Protein AF-A0A7X1B7T8-F1 (afdb_monomer_lite)

InterPro domains:
  IPR029095 NarX-like, N-terminal [PF13675] (80-153)

Radius of gyration: 28.64 Å; chains: 1; bounding box: 64×27×84 Å

Organism: NCBI:txid415222

Structure (mmCIF, N/CA/C/O backbone):
data_AF-A0A7X1B7T8-F1
#
_entry.id   AF-A0A7X1B7T8-F1
#
loop_
_atom_site.group_PDB
_atom_site.id
_atom_site.type_symbol
_atom_site.label_atom_id
_atom_site.label_alt_id
_atom_site.label_comp_id
_atom_site.label_asym_id
_atom_site.label_entity_id
_atom_site.label_seq_id
_atom_site.pdbx_PDB_ins_code
_atom_site.Cartn_x
_atom_site.Cartn_y
_atom_site.Cartn_z
_atom_site.occupancy
_atom_site.B_iso_or_equiv
_atom_site.auth_seq_id
_atom_site.auth_comp_id
_atom_site.auth_asym_id
_atom_site.auth_atom_id
_atom_site.pdbx_PDB_model_num
ATOM 1 N N . MET A 1 1 ? -5.393 10.968 41.667 1.00 34.31 1 MET A N 1
ATOM 2 C CA . MET A 1 1 ? -5.693 11.448 40.304 1.00 34.31 1 MET A CA 1
ATOM 3 C C . MET A 1 1 ? -4.750 10.725 39.359 1.00 34.31 1 MET A C 1
ATOM 5 O O . MET A 1 1 ? -3.550 10.867 39.562 1.00 34.31 1 MET A O 1
ATOM 9 N N . PRO A 1 2 ? -5.214 9.888 38.418 1.00 41.56 2 PRO A N 1
ATOM 10 C CA . PRO A 1 2 ? -4.315 9.380 37.393 1.00 41.56 2 PRO A CA 1
ATOM 11 C C . PRO A 1 2 ? -3.917 10.577 36.524 1.00 41.56 2 PRO A C 1
ATOM 13 O O . PRO A 1 2 ? -4.791 11.243 35.976 1.00 41.56 2 PRO A O 1
ATOM 16 N N . ASN A 1 3 ? -2.623 10.890 36.464 1.00 43.72 3 ASN A N 1
ATOM 17 C CA . ASN A 1 3 ? -2.087 11.907 35.562 1.00 43.72 3 ASN A CA 1
ATOM 18 C C . ASN A 1 3 ? -2.451 11.522 34.120 1.00 43.72 3 ASN A C 1
ATOM 20 O O . ASN A 1 3 ? -1.818 10.635 33.547 1.00 43.72 3 ASN A O 1
ATOM 24 N N . SER A 1 4 ? -3.471 12.166 33.548 1.00 48.16 4 SER A N 1
ATOM 25 C CA . SER A 1 4 ? -3.722 12.135 32.109 1.00 48.16 4 SER A CA 1
ATOM 26 C C . SER A 1 4 ? -2.635 12.977 31.448 1.00 48.16 4 SER A C 1
ATOM 28 O O . SER A 1 4 ? -2.717 14.208 31.406 1.00 48.16 4 SER A O 1
ATOM 30 N N . VAL A 1 5 ? -1.572 12.322 30.995 1.00 58.47 5 VAL A N 1
ATOM 31 C CA . VAL A 1 5 ? -0.581 12.965 30.137 1.00 58.47 5 VAL A CA 1
ATOM 32 C C . VAL A 1 5 ? -1.205 12.993 28.751 1.00 58.47 5 VAL A C 1
ATOM 34 O O . VAL A 1 5 ? -1.031 12.064 27.968 1.00 58.47 5 VAL A O 1
ATOM 37 N N . LEU A 1 6 ? -1.984 14.044 28.477 1.00 57.41 6 LEU A N 1
ATOM 38 C CA . LEU A 1 6 ? -2.492 14.299 27.133 1.00 57.41 6 LEU A CA 1
ATOM 39 C C . LEU A 1 6 ? -1.313 14.209 26.152 1.00 57.41 6 LEU A C 1
ATOM 41 O O . LEU A 1 6 ? -0.279 14.839 26.399 1.00 57.41 6 LEU A O 1
ATOM 45 N N . PRO A 1 7 ? -1.432 13.428 25.068 1.00 58.69 7 PRO A N 1
ATOM 46 C CA . PRO A 1 7 ? -0.314 13.208 24.170 1.00 58.69 7 PRO A CA 1
ATOM 47 C C . PRO A 1 7 ? 0.105 14.542 23.540 1.00 58.69 7 PRO A C 1
ATOM 49 O O . PRO A 1 7 ? -0.741 15.309 23.063 1.00 58.69 7 PRO A O 1
ATOM 52 N N . SER A 1 8 ? 1.410 14.834 23.583 1.00 64.50 8 SER A N 1
ATOM 53 C CA . SER A 1 8 ? 1.969 16.104 23.112 1.00 64.50 8 SER A CA 1
ATOM 54 C C . SER A 1 8 ? 1.540 16.365 21.669 1.00 64.50 8 SER A C 1
ATOM 56 O O . SER A 1 8 ? 1.605 15.477 20.816 1.00 64.50 8 SER A O 1
ATOM 58 N N . GLN A 1 9 ? 1.132 17.599 21.360 1.00 65.31 9 GLN A N 1
ATOM 59 C CA . GLN A 1 9 ? 0.732 17.967 19.996 1.00 65.31 9 GLN A CA 1
ATOM 60 C C . GLN A 1 9 ? 1.869 17.810 18.969 1.00 65.31 9 GLN A C 1
ATOM 62 O O . GLN A 1 9 ? 1.593 17.788 17.773 1.00 65.31 9 GLN A O 1
ATOM 67 N N . SER A 1 10 ? 3.118 17.669 19.427 1.00 71.38 10 SER A N 1
ATOM 6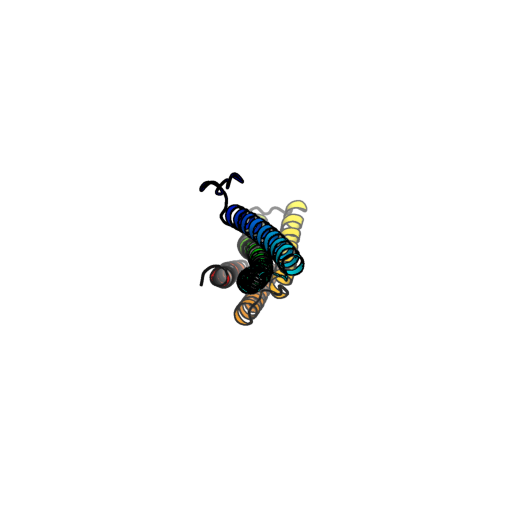8 C CA . SER A 1 10 ? 4.300 17.431 18.593 1.00 71.38 10 SER A CA 1
ATOM 69 C C . SER A 1 10 ? 4.465 15.982 18.114 1.00 71.38 10 SER A C 1
ATOM 71 O O . SER A 1 10 ? 5.330 15.723 17.282 1.00 71.38 10 SER A O 1
ATOM 73 N N . GLU A 1 11 ? 3.701 15.025 18.643 1.00 77.56 11 GLU A N 1
ATOM 74 C CA . GLU A 1 11 ? 3.810 13.616 18.251 1.00 77.56 11 GLU A CA 1
ATOM 75 C C . GLU A 1 11 ? 3.013 13.295 16.974 1.00 77.56 11 GLU A C 1
ATOM 77 O O . GLU A 1 11 ? 1.979 13.923 16.712 1.00 77.56 11 GLU A O 1
ATOM 82 N N . PRO A 1 12 ? 3.429 12.274 16.195 1.00 80.94 12 PRO A N 1
ATOM 83 C CA . PRO A 1 12 ? 2.644 11.775 15.071 1.00 80.94 12 PRO A CA 1
ATOM 84 C C . PRO A 1 12 ? 1.209 11.422 15.486 1.00 80.94 12 PRO A C 1
ATOM 86 O O . PRO A 1 12 ? 0.978 10.857 16.556 1.00 80.94 12 PRO A O 1
ATOM 89 N N . LEU A 1 13 ? 0.236 11.701 14.612 1.00 78.44 13 LEU A N 1
ATOM 90 C CA . LEU A 1 13 ? -1.189 11.424 14.852 1.00 78.44 13 LEU A CA 1
ATOM 91 C C . LEU A 1 13 ? -1.456 9.962 15.246 1.00 78.44 13 LEU A C 1
ATOM 93 O O . LEU A 1 13 ? -2.263 9.716 16.141 1.00 78.44 13 LEU A O 1
ATOM 97 N N . SER A 1 14 ? -0.748 9.002 14.641 1.00 77.06 14 SER A N 1
ATOM 98 C CA . SER A 1 14 ? -0.863 7.577 14.977 1.00 77.06 14 SER A CA 1
ATOM 99 C C . SER A 1 14 ? -0.417 7.278 16.412 1.00 77.06 14 SER A C 1
ATOM 101 O O . SER A 1 14 ? -1.089 6.524 17.114 1.00 77.06 14 SER A O 1
ATOM 103 N N . THR A 1 15 ? 0.660 7.907 16.890 1.00 80.75 15 THR A N 1
ATOM 104 C CA . THR A 1 15 ? 1.139 7.794 18.278 1.00 80.75 15 THR A CA 1
ATOM 105 C C . THR A 1 15 ? 0.130 8.384 19.256 1.00 80.75 15 THR A C 1
ATOM 107 O O . THR A 1 15 ? -0.239 7.737 20.238 1.00 80.75 15 THR A O 1
ATOM 110 N N . ARG A 1 16 ? -0.396 9.574 18.944 1.00 81.75 16 ARG A N 1
ATOM 111 C CA . ARG A 1 16 ? -1.406 10.251 19.767 1.00 81.75 16 ARG A CA 1
ATOM 112 C C . ARG A 1 16 ? -2.687 9.418 19.879 1.00 81.75 16 ARG A C 1
ATOM 114 O O . ARG A 1 16 ? -3.219 9.259 20.975 1.00 81.75 16 ARG A O 1
ATOM 121 N N . LEU A 1 17 ? -3.150 8.838 18.769 1.00 83.25 17 LEU A N 1
ATOM 122 C CA . LEU A 1 17 ? -4.337 7.981 18.735 1.00 83.25 17 LEU A CA 1
ATOM 123 C C . LEU A 1 17 ? -4.115 6.649 19.474 1.00 83.25 17 LEU A C 1
ATOM 125 O O . LEU A 1 17 ? -4.980 6.235 20.245 1.00 83.25 17 LEU A O 1
ATOM 129 N N . LYS A 1 18 ? -2.941 6.016 19.328 1.00 84.38 18 LYS A N 1
ATOM 130 C CA . LYS A 1 18 ? -2.560 4.816 20.101 1.00 84.38 18 LYS A CA 1
ATOM 131 C C . LYS A 1 18 ? -2.553 5.096 21.611 1.00 84.38 18 LYS A C 1
ATOM 133 O O . LYS A 1 18 ? -3.060 4.278 22.380 1.00 84.38 18 LYS A O 1
ATOM 138 N N . SER A 1 19 ? -2.045 6.259 22.030 1.00 85.31 19 SER A N 1
ATOM 139 C CA . SER A 1 19 ? -2.071 6.692 23.434 1.00 85.31 19 SER A CA 1
ATOM 140 C C . SER A 1 19 ? -3.503 6.881 23.950 1.00 85.31 19 SER A C 1
ATOM 142 O O . SER A 1 19 ? -3.872 6.304 24.975 1.00 85.31 19 SER A O 1
ATOM 144 N N . LEU A 1 20 ? -4.348 7.591 23.192 1.00 86.75 20 LEU A N 1
ATOM 145 C CA . LEU A 1 20 ? -5.750 7.816 23.552 1.00 86.75 20 LEU A CA 1
ATOM 146 C C . LEU A 1 20 ? -6.529 6.499 23.697 1.00 86.75 20 LEU A C 1
ATOM 148 O O . LEU A 1 20 ? -7.263 6.317 24.667 1.00 86.75 20 LEU A O 1
ATOM 152 N N . ILE A 1 21 ? -6.325 5.542 22.786 1.00 88.12 21 ILE A N 1
ATOM 153 C CA . ILE A 1 21 ? -6.918 4.201 22.887 1.00 88.12 21 ILE A CA 1
ATOM 154 C C . ILE A 1 21 ? -6.512 3.514 24.201 1.00 88.12 21 ILE A C 1
ATOM 156 O O . ILE A 1 21 ? -7.362 2.942 24.884 1.00 88.12 21 ILE A O 1
ATOM 160 N N . ALA A 1 22 ? -5.235 3.592 24.588 1.00 85.75 22 ALA A N 1
ATOM 161 C CA . ALA A 1 22 ? -4.745 2.997 25.831 1.00 85.75 22 ALA A CA 1
ATOM 162 C C . ALA A 1 22 ? -5.301 3.690 27.091 1.00 85.75 22 ALA A C 1
ATOM 164 O O . ALA A 1 22 ? -5.468 3.056 28.135 1.00 85.75 22 ALA A O 1
ATOM 165 N N . GLU A 1 23 ? -5.586 4.991 27.035 1.00 87.88 23 GLU A N 1
ATOM 166 C CA . GLU A 1 23 ? -6.241 5.723 28.126 1.00 87.88 23 GLU A CA 1
ATOM 167 C C . GLU A 1 23 ? -7.719 5.349 28.277 1.00 87.88 23 GLU A C 1
ATOM 169 O O . GLU A 1 23 ? -8.171 5.063 29.393 1.00 87.88 23 GLU A O 1
ATOM 174 N N . ILE A 1 24 ? -8.462 5.284 27.169 1.00 87.06 24 ILE A N 1
ATOM 175 C CA . ILE A 1 24 ? -9.870 4.865 27.180 1.00 87.06 24 ILE A CA 1
ATOM 176 C C . ILE A 1 24 ? -9.975 3.413 27.658 1.00 87.06 24 ILE A C 1
ATOM 178 O O . ILE A 1 24 ? -10.830 3.106 28.485 1.00 87.06 24 ILE A O 1
ATOM 182 N N . GLU A 1 25 ? -9.066 2.529 27.237 1.00 87.69 25 GLU A N 1
ATOM 183 C CA . GLU A 1 25 ? -9.060 1.132 27.681 1.00 87.69 25 GLU A CA 1
ATOM 184 C C . GLU A 1 25 ? -8.838 1.013 29.193 1.00 87.69 25 GLU A C 1
ATOM 186 O O . GLU A 1 25 ? -9.538 0.259 29.873 1.00 87.69 25 GLU A O 1
ATOM 191 N N . ARG A 1 26 ? -7.881 1.775 29.741 1.00 87.56 26 ARG A N 1
ATOM 192 C CA . ARG A 1 26 ? -7.647 1.837 31.192 1.00 87.56 26 ARG A CA 1
ATOM 193 C C . ARG A 1 26 ? -8.899 2.314 31.926 1.00 87.56 26 ARG A C 1
ATOM 195 O O . ARG A 1 26 ? -9.280 1.711 32.928 1.00 87.56 26 ARG A O 1
ATOM 202 N N . SER A 1 27 ? -9.558 3.344 31.404 1.00 87.25 27 SER A N 1
ATOM 203 C CA . SER A 1 27 ? -10.775 3.914 31.991 1.00 87.25 27 SER A CA 1
ATOM 204 C C . SER A 1 27 ? -11.948 2.929 31.947 1.00 87.25 27 SER A C 1
ATOM 206 O O . SER A 1 27 ? -12.639 2.756 32.949 1.00 87.25 27 SER A O 1
ATOM 208 N N . ALA A 1 28 ? -12.124 2.207 30.837 1.00 87.69 28 ALA A N 1
ATOM 209 C CA . ALA A 1 28 ? -13.139 1.167 30.692 1.00 87.69 28 ALA A CA 1
ATOM 210 C C . ALA A 1 28 ? -12.886 -0.022 31.638 1.00 87.69 28 ALA A C 1
ATOM 212 O O . ALA A 1 28 ? -13.802 -0.491 32.309 1.00 87.69 28 ALA A O 1
ATOM 213 N N . LYS A 1 29 ? -11.634 -0.470 31.791 1.00 86.69 29 LYS A N 1
ATOM 214 C CA . LYS A 1 29 ? -11.290 -1.520 32.768 1.00 86.69 29 LYS A CA 1
ATOM 215 C C . LYS A 1 29 ? -11.574 -1.080 34.207 1.00 86.69 29 LYS A C 1
ATOM 217 O O . LYS A 1 29 ? -12.114 -1.860 34.988 1.00 86.69 29 LYS A O 1
ATOM 222 N N . MET A 1 30 ? -11.269 0.173 34.551 1.00 87.88 30 MET A N 1
ATOM 223 C CA . MET A 1 30 ? -11.615 0.738 35.860 1.00 87.88 30 MET A CA 1
ATOM 224 C C . MET A 1 30 ? -13.132 0.794 36.075 1.00 87.88 30 MET A C 1
ATOM 226 O O . MET A 1 30 ? -13.606 0.408 37.141 1.00 87.88 30 MET A O 1
ATOM 230 N N . ALA A 1 31 ? -13.898 1.200 35.060 1.00 85.06 31 ALA A N 1
ATOM 231 C CA . ALA A 1 31 ? -15.360 1.194 35.082 1.00 85.06 31 ALA A CA 1
ATOM 232 C C . ALA A 1 31 ? -15.930 -0.202 35.382 1.00 85.06 31 ALA A C 1
ATOM 234 O O . ALA A 1 31 ? -16.803 -0.353 36.238 1.00 85.06 31 ALA A O 1
ATOM 235 N N . HIS A 1 32 ? -15.371 -1.234 34.750 1.00 85.06 32 HIS A N 1
ATOM 236 C CA . HIS A 1 32 ? -15.756 -2.622 34.981 1.00 85.06 32 HIS A CA 1
ATOM 237 C C . HIS A 1 32 ? -15.440 -3.098 36.415 1.00 85.06 32 HIS A C 1
ATOM 239 O O . HIS A 1 32 ? -16.204 -3.865 37.005 1.00 85.06 32 HIS A O 1
ATOM 245 N N . LEU A 1 33 ? -14.323 -2.662 37.010 1.00 85.31 33 LEU A N 1
ATOM 246 C CA . LEU A 1 33 ? -14.002 -2.970 38.412 1.00 85.31 33 LEU A CA 1
ATOM 247 C C . LEU A 1 33 ? -14.967 -2.277 39.382 1.00 85.31 33 LEU A C 1
ATOM 249 O O . LEU A 1 33 ? -15.435 -2.902 40.332 1.00 85.31 33 LEU A O 1
ATOM 253 N N . VAL A 1 34 ? -15.298 -1.008 39.124 1.00 85.06 34 VAL A N 1
ATOM 254 C CA . VAL A 1 34 ? -16.274 -0.248 39.923 1.00 85.06 34 VAL A CA 1
ATOM 255 C C . VAL A 1 34 ? -17.655 -0.896 39.856 1.00 85.06 34 VAL A C 1
ATOM 257 O O . VAL A 1 34 ? -18.290 -1.057 40.893 1.00 85.06 34 VAL A O 1
ATOM 260 N N . SER A 1 35 ? -18.080 -1.328 38.666 1.00 85.00 35 SER A N 1
ATOM 261 C CA . SER A 1 35 ? -19.309 -2.101 38.468 1.00 85.00 35 SER A CA 1
ATOM 262 C C . SER A 1 35 ? -19.335 -3.359 39.346 1.00 85.00 35 SER A C 1
ATOM 264 O O . SER A 1 35 ? -20.226 -3.502 40.179 1.00 85.00 35 SER A O 1
ATOM 266 N N . ARG A 1 36 ? -18.301 -4.210 39.271 1.00 83.88 36 ARG A N 1
ATOM 267 C CA . ARG A 1 36 ? -18.218 -5.434 40.091 1.00 83.88 36 ARG A CA 1
ATOM 268 C C . ARG A 1 36 ? -18.275 -5.162 41.594 1.00 83.88 36 ARG A C 1
ATOM 270 O O . ARG A 1 36 ? -18.882 -5.935 42.330 1.00 83.88 36 ARG A O 1
ATOM 277 N N . ASN A 1 37 ? -17.628 -4.095 42.057 1.00 83.81 37 ASN A N 1
ATOM 278 C CA . ASN A 1 37 ? -17.651 -3.727 43.472 1.00 83.81 37 ASN A CA 1
ATOM 279 C C . ASN A 1 37 ? -19.041 -3.235 43.902 1.00 83.81 37 ASN A C 1
ATOM 281 O O . ASN A 1 37 ? -19.505 -3.593 44.982 1.00 83.81 37 ASN A O 1
ATOM 285 N N . ALA A 1 38 ? -19.711 -2.442 43.061 1.00 83.56 38 ALA A N 1
ATOM 286 C CA . ALA A 1 38 ? -21.068 -1.967 43.315 1.00 83.56 38 ALA A CA 1
ATOM 287 C C . ALA A 1 38 ? -22.090 -3.120 43.345 1.00 83.56 38 ALA A C 1
ATOM 289 O O . ALA A 1 38 ? -22.926 -3.145 44.248 1.00 83.56 38 ALA A O 1
ATOM 290 N N . ASP A 1 39 ? -21.960 -4.108 42.452 1.00 80.94 39 ASP A N 1
ATOM 291 C CA . ASP A 1 39 ? -22.747 -5.352 42.490 1.00 80.94 39 ASP A CA 1
ATOM 292 C C . ASP A 1 39 ? -22.540 -6.115 43.810 1.00 80.94 39 ASP A C 1
ATOM 294 O O . ASP A 1 39 ? -23.501 -6.548 44.450 1.00 80.94 39 ASP A O 1
ATOM 298 N N . GLY A 1 40 ? -21.285 -6.239 44.263 1.00 81.81 40 GLY A N 1
ATOM 299 C CA . GLY A 1 40 ? -20.950 -6.869 45.544 1.00 81.81 40 GLY A CA 1
ATOM 300 C C . GLY A 1 40 ? -21.634 -6.180 46.729 1.00 81.81 40 GLY A C 1
ATOM 301 O O . GLY A 1 40 ? -22.336 -6.832 47.503 1.00 81.81 40 GLY A O 1
ATOM 302 N N . ILE A 1 41 ? -21.523 -4.851 46.817 1.00 79.62 41 ILE A N 1
ATOM 303 C CA . ILE A 1 41 ? -22.138 -4.044 47.886 1.00 79.62 41 ILE A CA 1
ATOM 304 C C . ILE A 1 41 ? -23.671 -4.147 47.859 1.00 79.62 41 ILE A C 1
ATOM 306 O O . ILE A 1 41 ? -24.303 -4.239 48.916 1.00 79.62 41 ILE A O 1
ATOM 310 N N . ALA A 1 42 ? -24.285 -4.143 46.671 1.00 78.81 42 ALA A N 1
ATOM 311 C CA . ALA A 1 42 ? -25.728 -4.323 46.523 1.00 78.81 42 ALA A CA 1
ATOM 312 C C . ALA A 1 42 ? -26.179 -5.705 47.028 1.00 78.81 42 ALA A C 1
ATOM 314 O O . ALA A 1 42 ? -27.203 -5.815 47.707 1.00 78.81 42 ALA A O 1
ATOM 315 N N . SER A 1 43 ? -25.384 -6.749 46.764 1.00 78.00 43 SER A N 1
ATOM 316 C CA . SER A 1 43 ? -25.667 -8.117 47.208 1.00 78.00 43 SER A CA 1
ATOM 317 C C . SER A 1 43 ? -25.563 -8.310 48.731 1.00 78.00 43 SER A C 1
ATOM 319 O O . SER A 1 43 ? -26.295 -9.135 49.286 1.00 78.00 43 SER A O 1
ATOM 321 N N . GLU A 1 44 ? -24.714 -7.527 49.408 1.00 76.38 44 GLU A N 1
ATOM 322 C CA . GLU A 1 44 ? -24.515 -7.552 50.865 1.00 76.38 44 GLU A CA 1
ATOM 323 C C . GLU A 1 44 ? -25.587 -6.744 51.628 1.00 76.38 44 GLU A C 1
ATOM 325 O O . GLU A 1 44 ? -26.017 -7.148 52.708 1.00 76.38 44 GLU A O 1
ATOM 330 N N . ASN A 1 45 ? -26.097 -5.642 51.060 1.00 69.06 45 ASN A N 1
ATOM 331 C CA . ASN A 1 45 ? -27.034 -4.708 51.715 1.00 69.06 45 ASN A CA 1
ATOM 332 C C . ASN A 1 45 ? -28.531 -4.966 51.428 1.00 69.06 45 ASN A C 1
ATOM 334 O O . ASN A 1 45 ? -29.340 -4.033 51.386 1.00 69.06 45 ASN A O 1
ATOM 338 N N . LYS A 1 46 ? -28.941 -6.234 51.277 1.00 62.19 46 LYS A N 1
ATOM 339 C CA . LYS A 1 46 ? -30.322 -6.642 50.910 1.00 62.19 46 LYS A CA 1
ATOM 340 C C . LYS A 1 46 ? -31.447 -6.090 51.806 1.00 62.19 46 LYS A C 1
ATOM 342 O O . LYS A 1 46 ? -32.605 -6.114 51.399 1.00 62.19 46 LYS A O 1
ATOM 347 N N . SER A 1 47 ? -31.138 -5.593 53.004 1.00 55.53 47 SER A N 1
ATOM 348 C CA . SER A 1 47 ? -32.099 -4.991 53.940 1.00 55.53 47 SER A CA 1
ATOM 349 C C . SER A 1 47 ? -32.554 -3.571 53.557 1.00 55.53 47 SER A C 1
ATOM 351 O O . SER A 1 47 ? -33.602 -3.135 54.027 1.00 55.53 47 SER A O 1
ATOM 353 N N . SER A 1 48 ? -31.824 -2.858 52.684 1.00 63.94 48 SER A N 1
ATOM 354 C CA . SER A 1 48 ? -32.191 -1.525 52.173 1.00 63.94 48 SER A CA 1
ATOM 355 C C . SER A 1 48 ? -32.494 -1.586 50.672 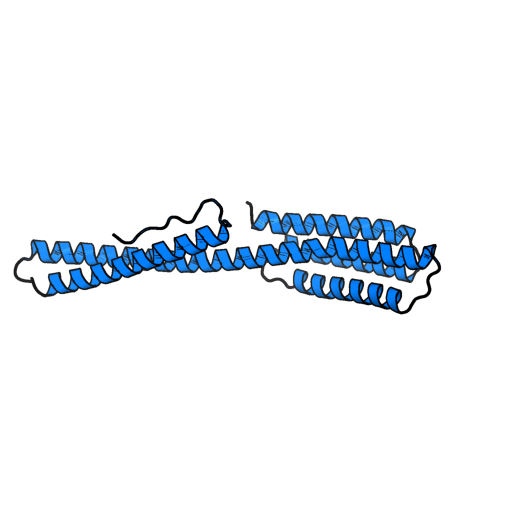1.00 63.94 48 SER A C 1
ATOM 357 O O . SER A 1 48 ? -31.661 -1.273 49.818 1.00 63.94 48 SER A O 1
ATOM 359 N N . THR A 1 49 ? -33.712 -2.019 50.343 1.00 67.56 49 THR A N 1
ATOM 360 C CA . THR A 1 49 ? -34.154 -2.361 48.977 1.00 67.56 49 THR A CA 1
ATOM 361 C C . THR A 1 49 ? -33.965 -1.244 47.951 1.00 67.56 49 THR A C 1
ATOM 363 O O . THR A 1 49 ? -33.609 -1.521 46.809 1.00 67.56 49 THR A O 1
ATOM 366 N N . ARG A 1 50 ? -34.150 0.026 48.333 1.00 72.31 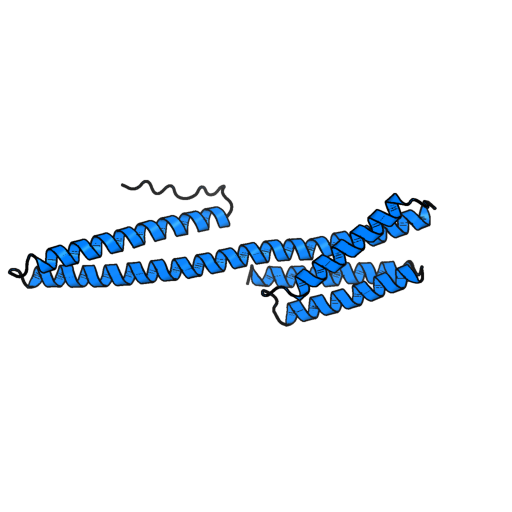50 ARG A N 1
ATOM 367 C CA . ARG A 1 50 ? -34.033 1.157 47.394 1.00 72.31 50 ARG A CA 1
ATOM 368 C C . ARG A 1 50 ? -32.585 1.470 47.005 1.00 72.31 50 ARG A C 1
ATOM 370 O O . ARG A 1 50 ? -32.325 1.758 45.840 1.00 72.31 50 ARG A O 1
ATOM 377 N N . ASN A 1 51 ? -31.654 1.414 47.959 1.00 71.12 51 ASN A N 1
ATOM 378 C CA . ASN A 1 51 ? -30.245 1.712 47.695 1.00 71.12 51 ASN A CA 1
ATOM 379 C C . ASN A 1 51 ? -29.567 0.552 46.962 1.00 71.12 51 ASN A C 1
ATOM 381 O O . ASN A 1 51 ? -28.851 0.796 45.997 1.00 71.12 51 ASN A O 1
ATOM 385 N N . ALA A 1 52 ? -29.845 -0.695 47.360 1.00 73.81 52 ALA A N 1
ATOM 386 C CA . ALA A 1 52 ? -29.319 -1.879 46.680 1.00 73.81 52 ALA A CA 1
ATOM 387 C C . ALA A 1 52 ? -29.710 -1.902 45.189 1.00 73.81 52 ALA A C 1
ATOM 389 O O . ALA A 1 52 ? -28.842 -2.048 44.333 1.00 73.81 52 ALA A O 1
ATOM 390 N N . PHE A 1 53 ? -30.981 -1.628 44.871 1.00 76.06 53 PHE A N 1
ATOM 391 C CA . PHE A 1 53 ? -31.469 -1.560 43.488 1.00 76.06 53 PHE A CA 1
ATOM 392 C C . PHE A 1 53 ? -30.815 -0.436 42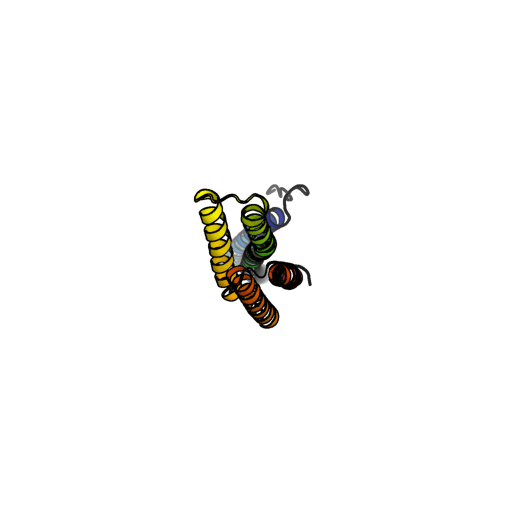.663 1.00 76.06 53 PHE A C 1
ATOM 394 O O . PHE A 1 53 ? -30.503 -0.615 41.483 1.00 76.06 53 PHE A O 1
ATOM 401 N N . ALA A 1 54 ? -30.581 0.733 43.272 1.00 78.25 54 ALA A N 1
ATOM 402 C CA . ALA A 1 54 ? -29.909 1.845 42.601 1.00 78.25 54 ALA A CA 1
ATOM 403 C C . ALA A 1 54 ? -28.442 1.514 42.269 1.00 78.25 54 ALA A C 1
ATOM 405 O O . ALA A 1 54 ? -27.991 1.803 41.161 1.00 78.25 54 ALA A O 1
ATOM 406 N N . PHE A 1 55 ? -27.716 0.871 43.191 1.00 80.44 55 PHE A N 1
ATOM 407 C CA . PHE A 1 55 ? -26.340 0.427 42.949 1.00 80.44 55 PHE A CA 1
ATOM 408 C C . PHE A 1 55 ? -26.259 -0.665 41.882 1.00 80.44 55 PHE A C 1
ATOM 410 O O . PHE A 1 55 ? -25.415 -0.558 40.999 1.00 80.44 55 PHE A O 1
ATOM 417 N N . GLU A 1 56 ? -27.158 -1.649 41.907 1.00 80.50 56 GLU A N 1
ATOM 418 C CA . GLU A 1 56 ? -27.234 -2.713 40.895 1.00 80.50 56 GLU A CA 1
ATOM 419 C C . GLU A 1 56 ? -27.527 -2.145 39.494 1.00 80.50 56 GLU A C 1
ATOM 421 O O . GLU A 1 56 ? -26.886 -2.510 38.508 1.00 80.50 56 GLU A O 1
ATOM 426 N N . THR A 1 57 ? -28.429 -1.161 39.400 1.00 82.31 57 THR A N 1
ATOM 427 C CA . THR A 1 57 ? -28.726 -0.476 38.131 1.00 82.31 57 THR A CA 1
ATOM 428 C C . THR A 1 57 ? -27.494 0.248 37.585 1.00 82.31 57 THR A C 1
ATOM 430 O O . THR A 1 57 ? -27.156 0.099 36.409 1.00 82.31 57 THR A O 1
ATOM 433 N N . VAL A 1 58 ? -26.793 1.012 38.430 1.00 83.81 58 VAL A N 1
ATOM 434 C CA . VAL A 1 58 ? -25.574 1.739 38.035 1.00 83.81 58 VAL A CA 1
ATOM 435 C C . VAL A 1 58 ? -24.451 0.770 37.671 1.00 83.81 58 VAL A C 1
ATOM 437 O O . VAL A 1 58 ? -23.755 0.989 36.682 1.00 83.81 58 VAL A O 1
ATOM 440 N N . ALA A 1 59 ? -24.280 -0.314 38.425 1.00 83.69 59 ALA A N 1
ATOM 441 C CA . ALA A 1 59 ? -23.279 -1.334 38.155 1.00 83.69 59 ALA A CA 1
ATOM 442 C C . ALA A 1 59 ? -23.517 -2.021 36.806 1.00 83.69 59 ALA A C 1
ATOM 444 O O . ALA A 1 59 ? -22.585 -2.128 36.006 1.00 83.69 59 ALA A O 1
ATOM 445 N N . SER A 1 60 ? -24.762 -2.395 36.508 1.00 85.06 60 SER A N 1
ATOM 446 C CA . SER A 1 60 ? -25.150 -2.987 35.225 1.00 85.06 60 SER A CA 1
ATOM 447 C C . SER A 1 60 ? -24.928 -2.027 34.046 1.00 85.06 60 SER A C 1
ATOM 449 O O . SER A 1 60 ? -24.324 -2.397 33.032 1.00 85.06 60 SER A O 1
ATOM 451 N N . GLN A 1 61 ? -25.322 -0.757 34.195 1.00 87.81 61 GLN A N 1
ATOM 452 C CA . GLN A 1 61 ? -25.063 0.280 33.190 1.00 87.81 61 GLN A CA 1
ATOM 453 C C . GLN A 1 61 ? -23.561 0.488 32.965 1.00 87.81 61 GLN A C 1
ATOM 455 O O . GLN A 1 61 ? -23.103 0.513 31.824 1.00 87.81 61 GLN A O 1
ATOM 460 N N . MET A 1 62 ? -22.779 0.584 34.043 1.00 86.81 62 MET A N 1
ATOM 461 C CA . MET A 1 62 ? -21.333 0.791 33.976 1.00 86.81 62 MET A CA 1
ATOM 462 C C . MET A 1 62 ? -20.614 -0.396 33.327 1.00 86.81 62 MET A C 1
ATOM 464 O O . MET A 1 62 ? -19.705 -0.194 32.522 1.00 86.81 62 MET A O 1
ATOM 468 N N . LYS A 1 63 ? -21.055 -1.628 33.617 1.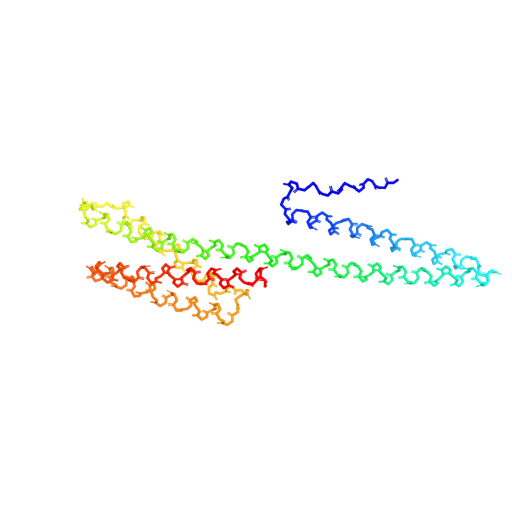00 84.69 63 LYS A N 1
ATOM 469 C CA . LYS A 1 63 ? -20.571 -2.837 32.942 1.00 84.69 63 LYS A CA 1
ATOM 470 C C . LYS A 1 63 ? -20.811 -2.745 31.439 1.00 84.69 63 LYS A C 1
ATOM 472 O O . LYS A 1 63 ? -19.856 -2.836 30.671 1.00 84.69 63 LYS A O 1
ATOM 477 N N . THR A 1 64 ? -22.050 -2.468 31.042 1.00 88.75 64 THR A N 1
ATOM 478 C CA . THR A 1 64 ? -22.454 -2.371 29.632 1.00 88.75 64 THR A CA 1
ATOM 479 C C . THR A 1 64 ? -21.637 -1.313 28.885 1.00 88.75 64 THR A C 1
ATOM 481 O O . THR A 1 64 ? -21.092 -1.589 27.820 1.00 88.75 64 THR A O 1
ATOM 484 N N . ILE A 1 65 ? -21.481 -0.117 29.465 1.00 88.44 65 ILE A N 1
ATOM 485 C CA . ILE A 1 65 ? -20.679 0.967 28.876 1.00 88.44 65 ILE A CA 1
ATOM 486 C C . ILE A 1 65 ? -19.211 0.550 28.740 1.00 88.44 65 ILE A C 1
ATOM 488 O O . ILE A 1 65 ? -18.580 0.836 27.724 1.00 88.44 65 ILE A O 1
ATOM 492 N N . SER A 1 66 ? -18.652 -0.126 29.749 1.00 86.38 66 SER A N 1
ATOM 493 C CA . SER A 1 66 ? -17.260 -0.576 29.698 1.00 86.38 66 SER A CA 1
ATOM 494 C C . SER A 1 66 ? -17.022 -1.624 28.611 1.00 86.38 66 SER A C 1
ATOM 496 O O . SER A 1 66 ? -16.024 -1.543 27.898 1.00 86.38 66 SER A O 1
ATOM 498 N N . GLU A 1 67 ? -17.949 -2.567 28.441 1.00 89.62 67 GLU A N 1
ATOM 499 C CA . GLU A 1 67 ? -17.880 -3.601 27.408 1.00 89.62 67 GLU A CA 1
ATOM 500 C C . GLU A 1 67 ? -18.010 -2.987 26.006 1.00 89.62 67 GLU A C 1
ATOM 502 O O . GLU A 1 67 ? -17.197 -3.290 25.129 1.00 89.62 67 GLU A O 1
ATOM 507 N N . ASP A 1 68 ? -18.951 -2.055 25.809 1.00 89.75 68 ASP A N 1
ATOM 508 C CA . ASP A 1 68 ? -19.106 -1.311 24.551 1.00 89.75 68 ASP A CA 1
ATOM 509 C C . ASP A 1 68 ? -17.848 -0.485 24.222 1.00 89.75 68 ASP A C 1
ATOM 511 O O . ASP A 1 68 ? -17.342 -0.537 23.100 1.00 89.75 68 ASP A O 1
ATOM 515 N N . ALA A 1 69 ? -17.268 0.207 25.209 1.00 88.38 69 ALA A N 1
ATOM 516 C CA . ALA A 1 69 ? -16.034 0.969 25.023 1.00 88.38 69 ALA A CA 1
ATOM 517 C C . ALA A 1 69 ? -14.851 0.073 24.612 1.00 88.38 69 ALA A C 1
ATOM 519 O O . ALA A 1 69 ? -14.112 0.413 23.684 1.00 88.38 69 ALA A O 1
ATOM 520 N N . LEU A 1 70 ? -14.677 -1.081 25.266 1.00 88.38 70 LEU A N 1
ATOM 521 C CA . LEU A 1 70 ? -13.620 -2.042 24.930 1.00 88.38 70 LEU A CA 1
ATOM 522 C C . LEU A 1 70 ? -13.811 -2.642 23.530 1.00 88.38 70 LEU A C 1
ATOM 524 O O . LEU A 1 70 ? -12.838 -2.768 22.784 1.00 88.38 70 LEU A O 1
ATOM 528 N N . SER A 1 71 ? -15.053 -2.953 23.155 1.00 89.94 71 SER A N 1
ATOM 529 C CA . SER A 1 71 ? -15.399 -3.437 21.815 1.00 89.94 71 SER A CA 1
ATOM 530 C C . SER A 1 71 ? -15.032 -2.410 20.736 1.00 89.94 71 SER A C 1
ATOM 532 O O . SER A 1 71 ? -14.301 -2.720 19.793 1.00 89.94 71 SER A O 1
ATOM 534 N N . ARG A 1 72 ? -15.420 -1.140 20.924 1.00 89.62 72 ARG A N 1
ATOM 535 C CA . ARG A 1 72 ? -15.065 -0.041 20.005 1.00 89.62 72 ARG A CA 1
ATOM 536 C C . ARG A 1 72 ? -13.558 0.179 19.905 1.00 89.62 72 ARG A C 1
ATOM 538 O O . ARG A 1 72 ? -13.051 0.425 18.815 1.00 89.62 72 ARG A O 1
ATOM 545 N N . ILE A 1 73 ? -12.830 0.072 21.018 1.00 89.94 73 ILE A N 1
ATOM 546 C CA . ILE A 1 73 ? -11.362 0.145 21.025 1.00 89.94 73 ILE A CA 1
ATOM 547 C C . ILE A 1 73 ? -10.745 -0.949 20.151 1.00 89.94 73 ILE A C 1
ATOM 549 O O . ILE A 1 73 ? -9.782 -0.676 19.434 1.00 89.94 73 ILE A O 1
ATOM 553 N N . SER A 1 74 ? -11.279 -2.172 20.199 1.00 87.19 74 SER A N 1
ATOM 554 C CA . SER A 1 74 ? -10.798 -3.268 19.354 1.00 87.19 74 SER A CA 1
ATOM 555 C C . SER A 1 74 ? -10.919 -2.916 17.871 1.00 87.19 74 SER A C 1
ATOM 557 O O . SER A 1 74 ? -9.941 -3.035 17.138 1.00 87.19 74 SER A O 1
ATOM 559 N N . VAL A 1 75 ? -12.074 -2.389 17.456 1.00 91.12 75 VAL A N 1
ATOM 560 C CA . VAL A 1 75 ? -12.305 -1.941 16.072 1.00 91.12 75 VAL A CA 1
ATOM 561 C C . VAL A 1 75 ? -11.354 -0.802 15.687 1.00 91.12 75 VAL A C 1
ATOM 563 O O . VAL A 1 75 ? -10.757 -0.822 14.616 1.00 91.12 75 VAL A O 1
ATOM 566 N N . LEU A 1 76 ? -11.135 0.177 16.572 1.00 89.50 76 LEU A N 1
ATOM 567 C CA . LEU A 1 76 ? -10.190 1.271 16.309 1.00 89.50 76 LEU A CA 1
ATOM 568 C C . LEU A 1 76 ? -8.749 0.781 16.111 1.00 89.50 76 LEU A C 1
ATOM 570 O O . LEU A 1 76 ? -8.008 1.365 15.322 1.00 89.50 76 LEU A O 1
ATOM 574 N N . ARG A 1 77 ? -8.334 -0.275 16.819 1.00 87.56 77 ARG A N 1
ATOM 575 C CA . ARG A 1 77 ? -7.007 -0.884 16.636 1.00 87.56 77 ARG A CA 1
ATOM 576 C C . ARG A 1 77 ? -6.863 -1.549 15.277 1.00 87.56 77 ARG A C 1
ATOM 578 O O . ARG A 1 77 ? -5.805 -1.425 14.667 1.00 87.56 77 ARG A O 1
ATOM 585 N N . GLU A 1 78 ? -7.906 -2.230 14.822 1.00 88.88 78 GLU A N 1
ATOM 586 C CA . GLU A 1 78 ? -7.943 -2.853 13.501 1.00 88.88 78 GLU A CA 1
ATOM 587 C C . GLU A 1 78 ? -7.834 -1.792 12.402 1.00 88.88 78 GLU A C 1
ATOM 589 O O . GLU A 1 78 ? -6.907 -1.848 11.597 1.00 88.88 78 GLU A O 1
ATOM 594 N N . ILE A 1 79 ? -8.651 -0.735 12.475 1.00 87.56 79 ILE A N 1
ATOM 595 C CA . ILE A 1 79 ? -8.595 0.406 11.544 1.00 87.56 79 ILE A CA 1
ATOM 596 C C . ILE A 1 79 ? -7.201 1.048 11.535 1.00 87.56 79 ILE A C 1
ATOM 598 O O . ILE A 1 79 ? -6.646 1.321 10.474 1.00 87.56 79 ILE A O 1
ATOM 602 N N . LEU A 1 80 ? -6.594 1.271 12.705 1.00 86.06 80 LEU A N 1
ATOM 603 C CA . LEU A 1 80 ? -5.229 1.798 12.792 1.00 86.06 80 LEU A CA 1
ATOM 604 C C . LEU A 1 80 ? -4.205 0.900 12.088 1.00 86.06 80 LEU A C 1
ATOM 606 O O . LEU A 1 80 ? -3.309 1.405 11.412 1.00 86.06 80 LEU A O 1
ATOM 610 N N . SER A 1 81 ? -4.324 -0.417 12.256 1.00 87.12 81 SER A N 1
ATOM 611 C CA . SER A 1 81 ? -3.451 -1.387 11.595 1.00 87.12 81 SER A CA 1
ATOM 612 C C . SER A 1 81 ? -3.638 -1.361 10.077 1.00 87.12 81 SER A C 1
ATOM 614 O O . SER A 1 81 ? -2.656 -1.409 9.334 1.00 87.12 81 SER A O 1
ATOM 616 N N . GLU A 1 82 ? -4.878 -1.245 9.602 1.00 87.75 82 GLU A N 1
ATOM 617 C CA . GLU A 1 82 ? -5.177 -1.086 8.178 1.00 87.75 82 GLU A CA 1
ATOM 618 C C . GLU A 1 82 ? -4.592 0.216 7.617 1.00 87.75 82 GLU A C 1
ATOM 620 O O . GLU A 1 82 ? -3.975 0.198 6.554 1.00 87.75 82 GLU A O 1
ATOM 625 N N . MET A 1 83 ? -4.697 1.331 8.348 1.00 86.62 83 MET A N 1
ATOM 626 C CA . MET A 1 83 ? -4.105 2.616 7.955 1.00 86.62 83 MET A CA 1
ATOM 627 C C . MET A 1 83 ? -2.572 2.557 7.863 1.00 86.62 83 MET A C 1
ATOM 629 O O . MET A 1 83 ? -1.986 3.097 6.917 1.00 86.62 83 MET A O 1
ATOM 633 N N . ASP A 1 84 ? -1.913 1.898 8.823 1.00 87.31 84 ASP A N 1
ATOM 634 C CA . ASP A 1 84 ? -0.459 1.684 8.808 1.00 87.31 84 ASP A CA 1
ATOM 635 C C . ASP A 1 84 ? -0.061 0.831 7.575 1.00 87.31 84 ASP A C 1
ATOM 637 O O . ASP A 1 84 ? 0.862 1.187 6.830 1.00 87.31 84 ASP A O 1
ATOM 641 N N . SER A 1 85 ? -0.811 -0.242 7.287 1.00 89.56 85 SER A N 1
ATOM 642 C CA . SER A 1 85 ? -0.616 -1.095 6.100 1.00 89.56 85 SER A CA 1
ATOM 643 C C . SER A 1 85 ? -0.828 -0.333 4.783 1.00 89.56 85 SER A C 1
ATOM 645 O O . SER A 1 85 ? -0.015 -0.416 3.854 1.00 89.56 85 SER A O 1
ATOM 647 N N . LEU A 1 86 ? -1.873 0.489 4.709 1.00 91.25 86 LEU A N 1
ATOM 648 C CA . LEU A 1 86 ? -2.184 1.317 3.548 1.00 91.25 86 LEU A CA 1
ATOM 649 C C . LEU A 1 86 ? -1.092 2.363 3.293 1.00 91.25 86 LEU A C 1
ATOM 651 O O . LEU A 1 86 ? -0.686 2.571 2.152 1.00 91.25 86 LEU A O 1
ATOM 655 N N . THR A 1 87 ? -0.538 2.961 4.349 1.00 91.25 87 THR A N 1
ATOM 656 C CA . THR A 1 87 ? 0.599 3.890 4.243 1.00 91.25 87 THR A CA 1
ATOM 657 C C . THR A 1 87 ? 1.838 3.198 3.668 1.00 91.25 87 THR A C 1
ATOM 659 O O . THR A 1 87 ? 2.496 3.734 2.772 1.00 91.25 87 THR A O 1
ATOM 662 N N . SER A 1 88 ? 2.144 1.981 4.131 1.00 92.38 88 SER A N 1
ATOM 663 C CA . SER A 1 88 ? 3.226 1.165 3.561 1.00 92.38 88 SER A CA 1
ATOM 664 C C . SER A 1 88 ? 2.985 0.857 2.078 1.00 92.38 88 SER A C 1
ATOM 666 O O . SER A 1 88 ? 3.882 1.022 1.245 1.00 92.38 88 SER A O 1
ATOM 668 N N . THR A 1 89 ? 1.744 0.513 1.733 1.00 95.50 89 THR A N 1
ATOM 669 C CA . THR A 1 89 ? 1.304 0.220 0.362 1.00 95.50 89 THR A CA 1
ATOM 670 C C . THR A 1 89 ? 1.457 1.440 -0.553 1.00 95.50 89 THR A C 1
ATOM 672 O O . THR A 1 89 ? 2.018 1.328 -1.642 1.00 95.50 89 THR A O 1
ATOM 675 N N . ILE A 1 90 ? 1.065 2.634 -0.094 1.00 95.31 90 ILE A N 1
ATOM 676 C CA . ILE A 1 90 ? 1.260 3.904 -0.814 1.00 95.31 90 ILE A CA 1
ATOM 677 C C . ILE A 1 90 ? 2.744 4.150 -1.100 1.00 95.31 90 ILE A C 1
ATOM 679 O O . ILE A 1 90 ? 3.103 4.572 -2.201 1.00 95.31 90 ILE A O 1
ATOM 683 N N . ASN A 1 91 ? 3.622 3.877 -0.133 1.00 94.88 91 ASN A N 1
ATOM 684 C CA . ASN A 1 91 ? 5.062 4.038 -0.316 1.00 94.88 91 ASN A CA 1
ATOM 685 C C . ASN A 1 91 ? 5.626 3.026 -1.322 1.00 94.88 91 ASN A C 1
ATOM 687 O O . ASN A 1 91 ? 6.443 3.398 -2.166 1.00 94.88 91 ASN A O 1
ATOM 691 N N . LEU A 1 92 ? 5.181 1.768 -1.267 1.00 96.50 92 LEU A N 1
ATOM 692 C CA . LEU A 1 92 ? 5.559 0.728 -2.227 1.00 96.50 92 LEU A CA 1
ATOM 693 C C . LEU A 1 92 ? 5.131 1.092 -3.656 1.00 96.50 92 LEU A C 1
ATOM 695 O O . LEU A 1 92 ? 5.957 1.054 -4.572 1.00 96.50 92 LEU A O 1
ATOM 699 N N . ALA A 1 93 ? 3.883 1.533 -3.820 1.00 95.62 93 ALA A N 1
ATOM 700 C CA . ALA A 1 93 ? 3.325 2.058 -5.062 1.00 95.62 93 ALA A CA 1
ATOM 701 C C . ALA A 1 93 ? 4.115 3.283 -5.560 1.00 95.62 93 ALA A C 1
ATOM 703 O O . ALA A 1 93 ? 4.483 3.383 -6.729 1.00 95.62 93 ALA A O 1
ATOM 704 N N . GLY A 1 94 ? 4.464 4.197 -4.651 1.00 96.06 94 GLY A N 1
ATOM 705 C CA . GLY A 1 94 ? 5.268 5.376 -4.950 1.00 96.06 94 GLY A CA 1
ATOM 706 C C . GLY A 1 94 ? 6.673 5.044 -5.458 1.00 96.06 94 GLY A C 1
ATOM 707 O O . GLY A 1 94 ? 7.141 5.719 -6.377 1.00 96.06 94 GLY A O 1
ATOM 708 N N . ARG A 1 95 ? 7.317 4.000 -4.913 1.00 97.25 95 ARG A N 1
ATOM 709 C CA . ARG A 1 95 ? 8.641 3.526 -5.353 1.00 97.25 95 ARG A CA 1
ATOM 710 C C . ARG A 1 95 ? 8.638 2.991 -6.782 1.00 97.25 95 ARG A C 1
ATOM 712 O O . ARG A 1 95 ? 9.641 3.164 -7.463 1.00 97.25 95 ARG A O 1
ATOM 719 N N . GLN A 1 96 ? 7.532 2.430 -7.267 1.00 97.75 96 GLN A N 1
ATOM 720 C CA . GLN A 1 96 ? 7.456 1.906 -8.639 1.00 97.75 96 GLN A CA 1
ATOM 721 C C . GLN A 1 96 ? 7.757 2.987 -9.688 1.00 97.75 96 GLN A C 1
ATOM 723 O O . GLN A 1 96 ? 8.492 2.739 -10.638 1.00 97.75 96 GLN A O 1
ATOM 728 N N . ARG A 1 97 ? 7.301 4.225 -9.453 1.00 96.94 97 ARG A N 1
ATOM 729 C CA . ARG A 1 97 ? 7.627 5.391 -10.297 1.00 96.94 97 ARG A CA 1
ATOM 730 C C . ARG A 1 97 ? 9.124 5.680 -10.352 1.00 96.94 97 ARG A C 1
ATOM 732 O O . ARG A 1 97 ? 9.661 6.008 -11.401 1.00 96.94 97 ARG A O 1
ATOM 739 N N . MET A 1 98 ? 9.795 5.583 -9.204 1.00 97.31 98 MET A N 1
ATOM 740 C CA . MET A 1 98 ? 11.241 5.779 -9.129 1.00 97.31 98 MET A CA 1
ATOM 741 C C . MET A 1 98 ? 11.969 4.654 -9.865 1.00 97.31 98 MET A C 1
ATOM 743 O O . MET A 1 98 ? 12.918 4.923 -10.591 1.00 97.31 98 MET A O 1
ATOM 747 N N . LEU A 1 99 ? 11.520 3.410 -9.695 1.00 98.19 99 LEU A N 1
ATOM 748 C CA . LEU A 1 99 ? 12.146 2.242 -10.307 1.00 98.19 99 LEU A CA 1
ATOM 749 C C . LEU A 1 99 ? 12.022 2.253 -11.836 1.00 98.19 99 LEU A C 1
ATOM 751 O O . LEU A 1 99 ? 13.023 2.005 -12.504 1.00 98.19 99 LEU A O 1
ATOM 755 N N . SER A 1 100 ? 10.863 2.616 -12.402 1.00 97.69 100 SER A N 1
ATOM 756 C CA . SER A 1 100 ? 10.705 2.693 -13.865 1.00 97.69 100 SER A CA 1
ATOM 757 C C . SER A 1 100 ? 11.631 3.748 -14.480 1.00 97.69 100 SER A C 1
ATOM 759 O O . SER A 1 100 ? 12.367 3.475 -15.429 1.00 97.69 100 SER A O 1
ATOM 761 N N . GLN A 1 101 ? 11.682 4.928 -13.860 1.00 97.94 101 GLN A N 1
ATOM 762 C CA . GLN A 1 101 ? 12.529 6.038 -14.287 1.00 97.94 101 GLN A CA 1
ATOM 763 C C . GLN A 1 101 ? 14.021 5.731 -14.093 1.00 97.94 101 GLN A C 1
ATOM 765 O O . GLN A 1 101 ? 14.836 6.034 -14.966 1.00 97.94 101 GLN A O 1
ATOM 770 N N . ARG A 1 102 ? 14.389 5.071 -12.984 1.00 97.88 102 ARG A N 1
ATOM 771 C CA . ARG A 1 102 ? 15.754 4.580 -12.748 1.00 97.88 102 ARG A CA 1
ATOM 772 C C . ARG A 1 102 ? 16.169 3.600 -13.839 1.00 97.88 102 ARG A C 1
ATOM 774 O O . ARG A 1 102 ? 17.251 3.764 -14.390 1.00 97.88 102 ARG A O 1
ATOM 781 N N . MET A 1 103 ? 15.323 2.627 -14.176 1.00 97.06 103 MET A N 1
ATOM 782 C CA . MET A 1 103 ? 15.635 1.639 -15.209 1.00 97.06 103 MET A CA 1
ATOM 783 C C . MET A 1 103 ? 15.873 2.304 -16.565 1.00 97.06 103 MET A C 1
ATOM 785 O O . MET A 1 103 ? 16.884 2.028 -17.206 1.00 97.06 103 MET A O 1
ATOM 789 N N . MET A 1 104 ? 14.995 3.227 -16.973 1.00 96.81 104 MET A N 1
ATOM 790 C CA . MET A 1 104 ? 15.175 3.96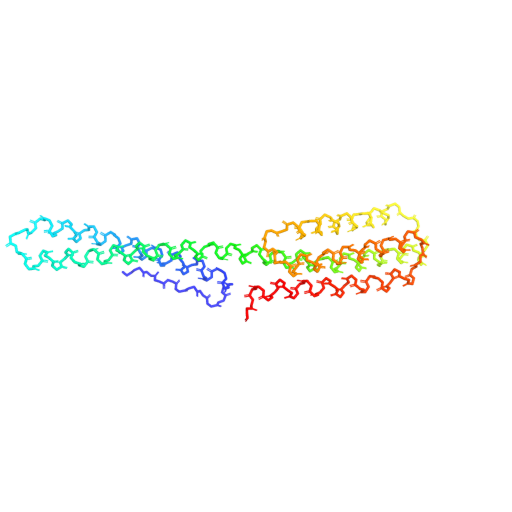8 -18.222 1.00 96.81 104 MET A CA 1
ATOM 791 C C . MET A 1 104 ? 16.492 4.749 -18.230 1.00 96.81 104 MET A C 1
ATOM 793 O O . MET A 1 104 ? 17.236 4.697 -19.206 1.00 96.81 104 MET A O 1
ATOM 797 N N . LYS A 1 105 ? 16.818 5.432 -17.125 1.00 96.38 105 LYS A N 1
ATOM 798 C CA . LYS A 1 105 ? 18.081 6.161 -16.989 1.00 96.38 105 LYS A CA 1
ATOM 799 C C . LYS A 1 105 ? 19.291 5.239 -17.154 1.00 96.38 105 LYS A C 1
ATOM 801 O O . LYS A 1 105 ? 20.178 5.572 -17.929 1.00 96.38 105 LYS A O 1
ATOM 806 N N . LEU A 1 106 ? 19.320 4.101 -16.457 1.00 95.31 106 LEU A N 1
ATOM 807 C CA . LEU A 1 106 ? 20.436 3.150 -16.525 1.00 95.31 106 LEU A CA 1
ATOM 808 C C . LEU A 1 106 ? 20.647 2.631 -17.953 1.00 95.31 106 LEU A C 1
ATOM 810 O O . LEU A 1 106 ? 21.772 2.637 -18.444 1.00 95.31 106 LEU A O 1
ATOM 814 N N . VAL A 1 107 ? 19.565 2.269 -18.652 1.00 94.19 107 VAL A N 1
ATOM 815 C CA . VAL A 1 107 ? 19.647 1.792 -20.042 1.00 94.19 107 VAL A CA 1
ATOM 816 C C . VAL A 1 107 ? 20.129 2.889 -20.995 1.00 94.19 107 VAL A C 1
ATOM 818 O O . VAL A 1 107 ? 20.940 2.628 -21.885 1.00 94.19 107 VAL A O 1
ATOM 821 N N . LEU A 1 108 ? 19.663 4.130 -20.824 1.00 92.88 108 LEU A N 1
ATOM 822 C CA . LEU A 1 108 ? 20.139 5.251 -21.636 1.00 92.88 108 LEU A CA 1
ATOM 823 C C . LEU A 1 108 ? 21.614 5.564 -21.367 1.00 92.88 108 LEU A C 1
ATOM 825 O O . LEU A 1 108 ? 22.352 5.795 -22.320 1.00 92.88 108 LEU A O 1
ATOM 829 N N . THR A 1 109 ? 22.058 5.528 -20.109 1.00 92.25 109 THR A N 1
ATOM 830 C CA . THR A 1 109 ? 23.474 5.675 -19.741 1.00 92.25 109 THR A CA 1
ATOM 831 C C . THR A 1 109 ? 24.322 4.603 -20.417 1.00 92.25 109 THR A C 1
ATOM 833 O O . THR A 1 109 ? 25.263 4.945 -21.128 1.00 92.25 109 THR A O 1
ATOM 836 N N . GLN A 1 110 ? 23.933 3.328 -20.305 1.00 90.44 110 GLN A N 1
ATOM 837 C CA . GLN A 1 110 ? 24.615 2.216 -20.974 1.00 90.44 110 GLN A CA 1
ATOM 838 C C . GLN A 1 110 ? 24.755 2.464 -22.482 1.00 90.44 110 GLN A C 1
ATOM 840 O O . GLN A 1 110 ? 25.811 2.253 -23.076 1.00 90.44 110 GLN A O 1
ATOM 845 N N . ARG A 1 111 ? 23.683 2.961 -23.112 1.00 88.12 111 ARG A N 1
ATOM 846 C CA . ARG A 1 111 ? 23.646 3.205 -24.554 1.00 88.12 111 ARG A CA 1
ATOM 847 C C . ARG A 1 111 ? 24.469 4.415 -24.995 1.00 88.12 111 ARG A C 1
ATOM 849 O O . ARG A 1 111 ? 25.103 4.331 -26.046 1.00 88.12 111 ARG A O 1
ATOM 856 N N . PHE A 1 112 ? 24.378 5.544 -24.296 1.00 87.00 112 PHE A N 1
ATOM 857 C CA . PHE A 1 112 ? 24.984 6.810 -24.724 1.00 87.00 112 PHE A CA 1
ATOM 858 C C . PHE A 1 112 ? 26.443 6.951 -24.309 1.00 87.00 112 PHE A C 1
ATOM 860 O O . PHE A 1 112 ? 27.210 7.573 -25.035 1.00 87.00 112 PHE A O 1
ATOM 867 N N . GLU A 1 113 ? 26.821 6.381 -23.169 1.00 85.06 113 GLU A N 1
ATOM 868 C CA . GLU A 1 113 ? 28.205 6.405 -22.689 1.00 85.06 113 GLU A CA 1
ATOM 869 C C . GLU A 1 113 ? 29.018 5.224 -23.242 1.00 85.06 113 GLU A C 1
ATOM 871 O O . GLU A 1 113 ? 30.207 5.119 -22.964 1.00 85.06 113 GLU A O 1
ATOM 876 N N . GLU A 1 114 ? 28.381 4.348 -24.034 1.00 79.81 114 GLU A N 1
ATOM 877 C CA . GLU A 1 114 ? 28.973 3.127 -24.602 1.00 79.81 114 GLU A CA 1
ATOM 878 C C . GLU A 1 114 ? 29.641 2.249 -23.527 1.00 79.81 114 GLU A C 1
ATOM 880 O O . GLU A 1 114 ? 30.618 1.545 -23.778 1.00 79.81 114 GLU A O 1
ATOM 885 N N . ILE A 1 115 ? 29.094 2.295 -22.306 1.00 79.12 115 ILE A N 1
ATOM 886 C CA . ILE A 1 115 ? 29.586 1.530 -21.164 1.00 79.12 115 ILE A CA 1
ATOM 887 C C . ILE A 1 115 ? 29.033 0.114 -21.260 1.00 79.12 115 ILE A C 1
ATOM 889 O O . ILE A 1 115 ? 27.851 -0.121 -21.020 1.00 79.12 115 ILE A O 1
ATOM 893 N N . ASP A 1 116 ? 29.911 -0.837 -21.545 1.00 78.38 116 ASP A N 1
ATOM 894 C CA . ASP A 1 116 ? 29.643 -2.260 -21.365 1.00 78.38 116 ASP A CA 1
ATOM 895 C C . ASP A 1 116 ? 30.224 -2.696 -20.012 1.00 78.38 116 ASP A C 1
ATOM 897 O O . ASP A 1 116 ? 31.416 -2.985 -19.887 1.00 78.38 116 ASP A O 1
ATOM 901 N N . SER A 1 117 ? 29.401 -2.615 -18.961 1.00 87.81 117 SER A N 1
ATOM 902 C CA . SER A 1 117 ? 29.800 -2.921 -17.584 1.00 87.81 117 SER A CA 1
ATOM 903 C C . SER A 1 117 ? 28.880 -3.982 -16.978 1.00 87.81 117 SER A C 1
ATOM 905 O O . SER A 1 117 ? 27.672 -3.739 -16.877 1.00 87.81 117 SER A O 1
ATOM 907 N N . PRO A 1 118 ? 29.433 -5.111 -16.491 1.00 88.62 118 PRO A N 1
ATOM 908 C CA . PRO A 1 118 ? 28.671 -6.121 -15.760 1.00 88.62 118 PRO A CA 1
ATOM 909 C C . PRO A 1 118 ? 27.906 -5.563 -14.553 1.00 88.62 118 PRO A C 1
ATOM 911 O O . PRO A 1 118 ? 26.819 -6.050 -14.246 1.00 88.62 118 PRO A O 1
ATOM 914 N N . ASP A 1 119 ? 28.448 -4.530 -13.899 1.00 90.56 119 ASP A N 1
ATOM 915 C CA . ASP A 1 119 ? 27.816 -3.887 -12.743 1.00 90.56 119 ASP A CA 1
ATOM 916 C C . ASP A 1 119 ? 26.550 -3.123 -13.158 1.00 90.56 119 ASP A C 1
ATOM 918 O O . ASP A 1 119 ? 25.517 -3.210 -12.499 1.00 90.56 119 ASP A O 1
ATOM 922 N N . LEU A 1 120 ? 26.599 -2.415 -14.294 1.00 91.62 120 LEU A N 1
ATOM 923 C CA . LEU A 1 120 ? 25.455 -1.662 -14.815 1.00 91.62 120 LEU A CA 1
ATOM 924 C C . LEU A 1 120 ? 24.333 -2.599 -15.279 1.00 91.62 120 LEU A C 1
ATOM 926 O O . LEU A 1 120 ? 23.154 -2.349 -15.024 1.00 91.62 120 LEU A O 1
ATOM 930 N N . ASP A 1 121 ? 24.711 -3.704 -15.915 1.00 92.19 121 ASP A N 1
ATOM 931 C CA . ASP A 1 121 ? 23.796 -4.778 -16.285 1.00 92.19 121 ASP A CA 1
ATOM 932 C C . ASP A 1 121 ? 23.104 -5.399 -15.066 1.00 92.19 121 ASP A C 1
ATOM 934 O O . ASP A 1 121 ? 21.905 -5.696 -15.114 1.00 92.19 121 ASP A O 1
ATOM 938 N N . GLU A 1 122 ? 23.840 -5.596 -13.970 1.00 95.19 122 GLU A N 1
ATOM 939 C CA . GLU A 1 122 ? 23.263 -6.083 -12.720 1.00 95.19 122 GLU A CA 1
ATOM 940 C C . GLU A 1 122 ? 22.291 -5.065 -12.123 1.00 95.19 122 GLU A C 1
ATOM 942 O O . GLU A 1 122 ? 21.159 -5.428 -11.814 1.00 95.19 122 GLU A O 1
ATOM 947 N N . GLU A 1 123 ? 22.645 -3.778 -12.074 1.00 95.88 123 GLU A N 1
ATOM 948 C CA . GLU A 1 123 ? 21.735 -2.737 -11.581 1.00 95.88 123 GLU A CA 1
ATOM 949 C C . GLU A 1 123 ? 20.419 -2.662 -12.375 1.00 95.88 123 GLU A C 1
ATOM 951 O O . GLU A 1 123 ? 19.342 -2.450 -11.798 1.00 95.88 123 GLU A O 1
ATOM 956 N N . ILE A 1 124 ? 20.474 -2.835 -13.700 1.00 96.31 124 ILE A N 1
ATOM 957 C CA . ILE A 1 124 ? 19.280 -2.880 -14.556 1.00 96.31 124 ILE A CA 1
ATOM 958 C C . ILE A 1 124 ? 18.424 -4.101 -14.198 1.00 96.31 124 ILE A C 1
ATOM 960 O O . ILE A 1 124 ? 17.204 -3.969 -14.027 1.00 96.31 124 ILE A O 1
ATOM 964 N N . ARG A 1 125 ? 19.045 -5.281 -14.053 1.00 97.00 125 ARG A N 1
ATOM 965 C CA . ARG A 1 125 ? 18.351 -6.519 -13.663 1.00 97.00 125 ARG A CA 1
ATOM 966 C C . ARG A 1 125 ? 17.704 -6.400 -12.287 1.00 97.00 125 ARG A C 1
ATOM 968 O O . ARG A 1 125 ? 16.525 -6.728 -12.150 1.00 97.00 125 ARG A O 1
ATOM 975 N N . GLU A 1 126 ? 18.433 -5.900 -11.296 1.00 97.88 126 GLU A N 1
ATOM 976 C CA . GLU A 1 126 ? 17.936 -5.698 -9.935 1.00 97.88 126 GLU A CA 1
ATOM 977 C C . GLU A 1 126 ? 16.770 -4.708 -9.904 1.00 97.88 126 GLU A C 1
ATOM 979 O O . GLU A 1 126 ? 15.743 -4.975 -9.277 1.00 97.88 126 GLU A O 1
ATOM 984 N N . THR A 1 127 ? 16.885 -3.588 -10.627 1.00 97.94 127 THR A N 1
ATOM 985 C CA . THR A 1 127 ? 15.818 -2.580 -10.709 1.00 97.94 127 THR A CA 1
ATOM 986 C C . THR A 1 127 ? 14.543 -3.182 -11.299 1.00 97.94 127 THR A C 1
ATOM 988 O O . THR A 1 127 ? 13.455 -2.986 -10.749 1.00 97.94 127 THR A O 1
ATOM 991 N N . LYS A 1 128 ? 14.672 -3.960 -12.382 1.00 98.00 128 LYS A N 1
ATOM 992 C CA . LYS A 1 128 ? 13.550 -4.672 -13.002 1.00 98.00 128 LYS A CA 1
ATOM 993 C C . LYS A 1 128 ? 12.920 -5.676 -12.035 1.00 98.00 128 LYS A C 1
ATOM 995 O O . LYS A 1 128 ? 11.705 -5.674 -11.862 1.00 98.00 128 LYS A O 1
ATOM 1000 N N . LEU A 1 129 ? 13.734 -6.518 -11.397 1.00 98.12 129 LEU A N 1
ATOM 1001 C CA . LEU A 1 129 ? 13.262 -7.543 -10.466 1.00 98.12 129 LEU A CA 1
ATOM 1002 C C . LEU A 1 129 ? 12.519 -6.922 -9.280 1.00 98.12 129 LEU A C 1
ATOM 1004 O O . LEU A 1 129 ? 11.462 -7.409 -8.878 1.00 98.12 129 LEU A O 1
ATOM 1008 N N . LEU A 1 130 ? 13.058 -5.833 -8.729 1.00 98.00 130 LEU A N 1
ATOM 1009 C CA . LEU A 1 130 ? 12.438 -5.125 -7.620 1.00 98.00 130 LEU A CA 1
ATOM 1010 C C . LEU A 1 130 ? 11.099 -4.503 -8.027 1.00 98.00 130 LEU A C 1
ATOM 1012 O O . LEU A 1 130 ? 10.155 -4.555 -7.234 1.00 98.00 130 LEU A O 1
ATOM 1016 N N . PHE A 1 131 ? 10.999 -3.955 -9.244 1.00 98.44 131 PHE A N 1
ATOM 1017 C CA . PHE A 1 131 ? 9.730 -3.472 -9.786 1.00 98.44 131 PHE A CA 1
ATOM 1018 C C . PHE A 1 131 ? 8.720 -4.619 -9.905 1.00 98.44 131 PHE A C 1
ATOM 1020 O O . PHE A 1 131 ? 7.639 -4.544 -9.329 1.00 98.44 131 PHE A O 1
ATOM 1027 N N . ASP A 1 132 ? 9.086 -5.712 -10.582 1.00 98.25 132 ASP A N 1
ATOM 1028 C CA . ASP A 1 132 ? 8.185 -6.844 -10.835 1.00 98.25 132 ASP A CA 1
ATOM 1029 C C . ASP A 1 132 ? 7.652 -7.454 -9.531 1.00 98.25 132 ASP A C 1
ATOM 1031 O O . ASP A 1 132 ? 6.441 -7.616 -9.369 1.00 98.25 132 ASP A O 1
ATOM 1035 N N . LYS A 1 133 ? 8.542 -7.713 -8.564 1.00 98.12 133 LYS A N 1
ATOM 1036 C CA . LYS A 1 133 ? 8.172 -8.260 -7.252 1.00 98.12 133 LYS A CA 1
ATOM 1037 C C . LYS A 1 133 ? 7.232 -7.326 -6.490 1.00 98.12 133 LYS A C 1
ATOM 1039 O O . LYS A 1 133 ? 6.246 -7.766 -5.906 1.00 98.12 133 LYS A O 1
ATOM 1044 N N . SER A 1 134 ? 7.537 -6.031 -6.494 1.00 97.75 134 SER A N 1
ATOM 1045 C CA . SER A 1 134 ? 6.703 -5.037 -5.818 1.00 97.75 134 SER A CA 1
ATOM 1046 C C . SER A 1 134 ? 5.345 -4.874 -6.504 1.00 97.75 134 SER A C 1
ATOM 1048 O O . SER A 1 134 ? 4.340 -4.680 -5.829 1.00 97.75 134 SER A O 1
ATOM 1050 N N . MET A 1 135 ? 5.294 -4.946 -7.836 1.00 98.25 135 MET A N 1
ATOM 1051 C CA . MET A 1 135 ? 4.051 -4.878 -8.602 1.00 98.25 135 MET A CA 1
ATOM 1052 C C . MET A 1 135 ? 3.159 -6.091 -8.313 1.00 98.25 135 MET A C 1
ATOM 1054 O O . MET A 1 135 ? 1.956 -5.930 -8.129 1.00 98.25 135 MET A O 1
ATOM 1058 N N . GLU A 1 136 ? 3.734 -7.290 -8.206 1.00 98.00 136 GLU A N 1
ATOM 1059 C CA . GLU A 1 136 ? 3.004 -8.494 -7.795 1.00 98.00 136 GLU A CA 1
ATOM 1060 C C . GLU A 1 136 ? 2.431 -8.360 -6.375 1.00 98.00 136 GLU A C 1
ATOM 1062 O O . GLU A 1 136 ? 1.253 -8.651 -6.152 1.00 98.00 136 GLU A O 1
ATOM 1067 N N . GLU A 1 137 ? 3.231 -7.862 -5.428 1.00 97.69 137 GLU A N 1
ATOM 1068 C CA . GLU A 1 137 ? 2.779 -7.572 -4.063 1.00 97.69 137 GLU A CA 1
ATOM 1069 C C . GLU A 1 137 ? 1.620 -6.564 -4.059 1.00 97.69 137 GLU A C 1
ATOM 1071 O O . GLU A 1 137 ? 0.605 -6.784 -3.396 1.00 97.69 137 GLU A O 1
ATOM 1076 N N . LEU A 1 138 ? 1.727 -5.491 -4.850 1.00 97.88 138 LEU A N 1
ATOM 1077 C CA . LEU A 1 138 ? 0.671 -4.489 -4.988 1.00 97.88 138 LEU A CA 1
ATOM 1078 C C . LEU A 1 138 ? -0.606 -5.086 -5.577 1.00 97.88 138 LEU A C 1
ATOM 1080 O O . LEU A 1 138 ? -1.677 -4.826 -5.043 1.00 97.88 138 LEU A O 1
ATOM 1084 N N . ILE A 1 139 ? -0.528 -5.893 -6.639 1.00 97.81 139 ILE A N 1
ATOM 1085 C CA . ILE A 1 139 ? -1.701 -6.501 -7.298 1.00 97.81 139 ILE A CA 1
ATOM 1086 C C . ILE A 1 139 ? -2.454 -7.442 -6.348 1.00 97.81 139 ILE A C 1
ATOM 1088 O O . ILE A 1 139 ? -3.691 -7.478 -6.361 1.00 97.81 139 ILE A O 1
ATOM 1092 N N . ASN A 1 140 ? -1.716 -8.177 -5.515 1.00 96.62 140 ASN A N 1
ATOM 1093 C CA . ASN A 1 140 ? -2.260 -9.160 -4.579 1.00 96.62 140 ASN A CA 1
ATOM 1094 C C . ASN A 1 140 ? -2.620 -8.576 -3.204 1.00 96.62 140 ASN A C 1
ATOM 1096 O O . ASN A 1 140 ? -3.075 -9.313 -2.329 1.00 96.62 140 ASN A O 1
ATOM 1100 N N . ASN A 1 141 ? -2.445 -7.268 -3.002 1.00 95.50 141 ASN A N 1
ATOM 1101 C CA . ASN A 1 141 ? -2.725 -6.628 -1.725 1.00 95.50 141 ASN A CA 1
ATOM 1102 C C . ASN A 1 141 ? -4.227 -6.726 -1.363 1.00 95.50 141 ASN A C 1
ATOM 1104 O O . ASN A 1 141 ? -5.076 -6.328 -2.171 1.00 95.50 141 ASN A O 1
ATOM 1108 N N . PRO A 1 142 ? -4.583 -7.214 -0.158 1.00 93.62 142 PRO A N 1
ATOM 1109 C CA . PRO A 1 142 ? -5.978 -7.382 0.258 1.00 93.62 142 PRO A CA 1
ATOM 1110 C C . PRO A 1 142 ? -6.746 -6.060 0.405 1.00 93.62 142 PRO A C 1
ATOM 1112 O O . PRO A 1 142 ? -7.971 -6.066 0.348 1.00 93.62 142 PRO A O 1
ATOM 1115 N N . LEU A 1 143 ? -6.050 -4.927 0.546 1.00 91.62 143 LEU A N 1
ATOM 1116 C CA . LEU A 1 143 ? -6.659 -3.594 0.636 1.00 91.62 143 LEU A CA 1
ATOM 1117 C C . LEU A 1 143 ? -7.102 -3.042 -0.731 1.00 91.62 143 LEU A C 1
ATOM 1119 O O . LEU A 1 143 ? -7.620 -1.927 -0.821 1.00 91.62 143 LEU A O 1
ATOM 1123 N N . ASN A 1 144 ? -6.888 -3.788 -1.816 1.00 95.69 144 ASN A N 1
ATOM 1124 C CA . ASN A 1 144 ? -7.255 -3.346 -3.153 1.00 95.69 144 ASN A CA 1
ATOM 1125 C C . ASN A 1 144 ? -8.768 -3.344 -3.365 1.00 95.69 144 ASN A C 1
ATOM 1127 O O . ASN A 1 144 ? -9.437 -4.374 -3.306 1.00 95.69 144 ASN A O 1
ATOM 1131 N N . THR A 1 145 ? -9.289 -2.191 -3.776 1.00 96.00 145 THR A N 1
ATOM 1132 C CA . THR A 1 145 ? -10.604 -2.117 -4.417 1.00 96.00 145 THR A CA 1
ATOM 1133 C C . THR A 1 145 ? -10.525 -2.641 -5.860 1.00 96.00 145 THR A C 1
ATOM 1135 O O . THR A 1 145 ? -9.439 -2.656 -6.453 1.00 96.00 145 THR A O 1
ATOM 1138 N N . PRO A 1 146 ? -11.659 -3.007 -6.495 1.00 96.50 146 PRO A N 1
ATOM 1139 C CA . PRO A 1 146 ? -11.670 -3.389 -7.909 1.00 96.50 146 PRO A CA 1
ATOM 1140 C C . PRO A 1 146 ? -11.047 -2.329 -8.830 1.00 96.50 146 PRO A C 1
ATOM 1142 O O . PRO A 1 146 ? -10.339 -2.667 -9.775 1.00 96.50 146 PRO A O 1
ATOM 1145 N N . SER A 1 147 ? -11.256 -1.044 -8.523 1.00 95.38 147 SER A N 1
ATOM 1146 C CA . SER A 1 147 ? -10.675 0.075 -9.277 1.00 95.38 147 SER A CA 1
ATOM 1147 C C . SER A 1 147 ? -9.146 0.100 -9.184 1.00 95.38 147 SER A C 1
ATOM 1149 O O . SER A 1 147 ? -8.463 0.157 -10.207 1.00 95.38 147 SER A O 1
ATOM 1151 N N . ILE A 1 148 ? -8.599 -0.032 -7.968 1.00 96.94 148 ILE A N 1
ATOM 1152 C CA . ILE A 1 148 ? -7.148 -0.084 -7.737 1.00 96.94 148 ILE A CA 1
ATOM 1153 C C . ILE A 1 148 ? -6.541 -1.292 -8.445 1.00 96.94 148 ILE A C 1
ATOM 1155 O O . ILE A 1 148 ? -5.560 -1.147 -9.171 1.00 96.94 148 ILE A O 1
ATOM 1159 N N . LYS A 1 149 ? -7.149 -2.474 -8.296 1.00 97.44 149 LYS A N 1
ATOM 1160 C CA . LYS A 1 149 ? -6.654 -3.698 -8.933 1.00 97.44 149 LYS A CA 1
ATOM 1161 C C . LYS A 1 149 ? -6.607 -3.567 -10.456 1.00 97.44 149 LYS A C 1
ATOM 1163 O O . LYS A 1 149 ? -5.593 -3.894 -11.063 1.00 97.44 149 LYS A O 1
ATOM 1168 N N . ASN A 1 150 ? -7.665 -3.037 -11.068 1.00 96.81 150 ASN A N 1
ATOM 1169 C CA . ASN A 1 150 ? -7.704 -2.807 -12.512 1.00 96.81 150 ASN A CA 1
ATOM 1170 C C . ASN A 1 150 ? -6.632 -1.807 -12.964 1.00 96.81 150 ASN A C 1
ATOM 1172 O O . ASN A 1 150 ? -5.974 -2.038 -13.977 1.00 96.81 150 ASN A O 1
ATOM 1176 N N . LYS A 1 151 ? -6.418 -0.725 -12.202 1.00 97.06 151 LYS A N 1
ATOM 1177 C CA . LYS A 1 151 ? -5.357 0.249 -12.485 1.00 97.06 151 LYS A CA 1
ATOM 1178 C C . LYS A 1 151 ? -3.972 -0.399 -12.423 1.00 97.06 151 LYS A C 1
ATOM 1180 O O . LYS A 1 151 ? -3.188 -0.204 -13.341 1.00 97.06 151 LYS A O 1
ATOM 1185 N N . LEU A 1 152 ? -3.687 -1.212 -11.404 1.00 98.12 152 LEU A N 1
ATOM 1186 C CA . LEU A 1 152 ? -2.405 -1.917 -11.279 1.00 98.12 152 LEU A CA 1
ATOM 1187 C C . LEU A 1 152 ? -2.161 -2.906 -12.426 1.00 98.12 152 LEU A C 1
ATOM 1189 O O . LEU A 1 152 ? -1.057 -2.950 -12.960 1.00 98.12 152 LEU A O 1
ATOM 1193 N N . LEU A 1 153 ? -3.186 -3.655 -12.846 1.00 97.81 153 LEU A N 1
ATOM 1194 C CA . LEU A 1 153 ? -3.089 -4.564 -13.994 1.00 97.81 153 LEU A CA 1
ATOM 1195 C C . LEU A 1 153 ? -2.818 -3.809 -15.303 1.00 97.81 153 LEU A C 1
ATOM 1197 O O . LEU A 1 153 ? -2.012 -4.255 -16.118 1.00 97.81 153 LEU A O 1
ATOM 1201 N N . LEU A 1 154 ? -3.443 -2.643 -15.491 1.00 96.62 154 LEU A N 1
ATOM 1202 C CA . LEU A 1 154 ? -3.152 -1.773 -16.628 1.00 96.62 154 LEU A CA 1
ATOM 1203 C C . LEU A 1 154 ? -1.702 -1.277 -16.581 1.00 96.62 154 LEU A C 1
ATOM 1205 O O . LEU A 1 154 ? -0.986 -1.416 -17.573 1.00 96.62 154 LEU A O 1
ATOM 1209 N N . THR A 1 155 ? -1.238 -0.774 -15.433 1.00 97.12 155 THR A N 1
ATOM 1210 C CA . THR A 1 155 ? 0.157 -0.341 -15.251 1.00 97.12 155 THR A CA 1
ATOM 1211 C C . THR A 1 155 ? 1.139 -1.479 -15.528 1.00 97.12 155 THR A C 1
ATOM 1213 O O . THR A 1 155 ? 2.160 -1.259 -16.176 1.00 97.12 155 THR A O 1
ATOM 1216 N N . GLN A 1 156 ? 0.827 -2.704 -15.092 1.00 98.12 156 GLN A N 1
ATOM 1217 C CA . GLN A 1 156 ? 1.633 -3.889 -15.387 1.00 98.12 156 GLN A CA 1
ATOM 1218 C C . GLN A 1 156 ? 1.706 -4.160 -16.896 1.00 98.12 156 GLN A C 1
ATOM 1220 O O . GLN A 1 156 ? 2.782 -4.470 -17.400 1.00 98.12 156 GLN A O 1
ATOM 1225 N N . GLY A 1 157 ? 0.603 -4.000 -17.630 1.00 97.81 157 GLY A N 1
ATOM 1226 C CA . GLY A 1 157 ? 0.596 -4.104 -19.091 1.00 97.81 157 GLY A CA 1
ATOM 1227 C C . GLY A 1 157 ? 1.507 -3.071 -19.762 1.00 97.81 157 GLY A C 1
ATOM 1228 O O . GLY A 1 157 ? 2.348 -3.435 -20.581 1.00 97.81 157 GLY A O 1
ATOM 1229 N N . VAL A 1 158 ? 1.403 -1.798 -19.363 1.00 97.25 158 VAL A N 1
ATOM 1230 C CA . VAL A 1 158 ? 2.261 -0.713 -19.884 1.00 97.25 158 VAL A CA 1
ATOM 1231 C C . VAL A 1 158 ? 3.738 -0.975 -19.568 1.00 97.25 158 VAL A C 1
ATOM 1233 O O . VAL A 1 158 ? 4.600 -0.784 -20.423 1.00 97.25 158 VAL A O 1
ATOM 1236 N N . TRP A 1 159 ? 4.033 -1.482 -18.370 1.00 98.19 159 TRP A N 1
ATOM 1237 C CA . TRP A 1 159 ? 5.379 -1.900 -17.981 1.00 98.19 159 TRP A CA 1
ATOM 1238 C C . TRP A 1 159 ? 5.941 -3.008 -18.884 1.00 98.19 159 TRP A C 1
ATOM 1240 O O . TRP A 1 159 ? 7.099 -2.938 -19.291 1.00 98.19 159 TRP A O 1
ATOM 1250 N N . GLN A 1 160 ? 5.135 -4.002 -19.269 1.00 98.25 160 GLN A N 1
ATOM 1251 C CA . GLN A 1 160 ? 5.586 -5.033 -20.213 1.00 98.25 160 GLN A CA 1
ATOM 1252 C C . GLN A 1 160 ? 5.847 -4.470 -21.617 1.00 98.25 160 GLN A C 1
ATOM 1254 O O . GLN A 1 160 ? 6.808 -4.890 -22.265 1.00 98.25 160 GLN A O 1
ATOM 1259 N N . CYS A 1 161 ? 5.049 -3.502 -22.082 1.00 97.81 161 CYS A N 1
ATOM 1260 C CA . CYS A 1 161 ? 5.319 -2.801 -23.342 1.00 97.81 161 CYS A CA 1
ATOM 1261 C C . CYS A 1 161 ? 6.673 -2.081 -23.293 1.00 97.81 161 CYS A C 1
ATOM 1263 O O . CYS A 1 161 ? 7.514 -2.335 -24.158 1.00 97.81 161 CYS A O 1
ATOM 1265 N N . PHE A 1 162 ? 6.916 -1.318 -22.219 1.00 98.19 162 PHE A N 1
ATOM 1266 C CA . PHE A 1 162 ? 8.192 -0.650 -21.948 1.00 98.19 162 PHE A CA 1
ATOM 1267 C C . PHE A 1 162 ? 9.382 -1.615 -22.038 1.00 98.19 162 PHE A C 1
ATOM 1269 O O . PHE A 1 162 ? 10.328 -1.383 -22.796 1.00 98.19 162 PHE A O 1
ATOM 1276 N N . LEU A 1 163 ? 9.316 -2.742 -21.325 1.00 97.88 163 LEU A N 1
ATOM 1277 C CA . LEU A 1 163 ? 10.354 -3.775 -21.372 1.00 97.88 163 LEU A CA 1
ATOM 1278 C C . LEU A 1 163 ? 10.535 -4.356 -22.782 1.00 97.88 163 LEU A C 1
ATOM 1280 O O . LEU A 1 163 ? 11.661 -4.595 -23.223 1.00 97.88 163 LEU A O 1
ATOM 1284 N N . GLY A 1 164 ? 9.437 -4.565 -23.509 1.00 97.81 164 GLY A N 1
ATOM 1285 C CA . GLY A 1 164 ? 9.461 -5.032 -24.890 1.00 97.81 164 GLY A CA 1
ATOM 1286 C C . GLY A 1 164 ? 10.175 -4.058 -25.829 1.00 97.81 164 GLY A C 1
ATOM 1287 O O . GLY A 1 164 ? 10.975 -4.489 -26.662 1.00 97.81 164 GLY A O 1
ATOM 1288 N N . SER A 1 165 ? 9.921 -2.756 -25.694 1.00 97.81 165 SER A N 1
ATOM 1289 C CA . SER A 1 165 ? 10.579 -1.710 -26.484 1.00 97.81 165 SER A CA 1
ATOM 1290 C C . SER A 1 165 ? 12.065 -1.594 -26.156 1.00 97.81 165 SER A C 1
ATOM 1292 O O . SER A 1 165 ? 12.881 -1.539 -27.079 1.00 97.81 165 SER A O 1
ATOM 1294 N N . LEU A 1 166 ? 12.441 -1.684 -24.873 1.00 96.00 166 LEU A N 1
ATOM 1295 C CA . LEU A 1 166 ? 13.847 -1.768 -24.466 1.00 96.00 166 LEU A CA 1
ATOM 1296 C C . LEU A 1 166 ? 14.559 -2.968 -25.102 1.00 96.00 166 LEU A C 1
ATOM 1298 O O . LEU A 1 166 ? 15.649 -2.814 -25.652 1.00 96.00 166 LEU A O 1
ATOM 1302 N N . ASN A 1 167 ? 13.931 -4.148 -25.100 1.00 95.50 167 ASN A N 1
ATOM 1303 C CA . ASN A 1 167 ? 14.510 -5.356 -25.693 1.00 95.50 167 ASN A CA 1
ATOM 1304 C C . ASN A 1 167 ? 14.700 -5.235 -27.218 1.00 95.50 167 ASN A C 1
ATOM 1306 O O . ASN A 1 167 ? 15.680 -5.727 -27.773 1.00 95.50 167 ASN A O 1
ATOM 1310 N N . ARG A 1 168 ? 13.792 -4.530 -27.905 1.00 96.56 168 ARG A N 1
ATOM 1311 C CA . ARG A 1 168 ? 13.928 -4.199 -29.336 1.00 96.56 168 ARG A CA 1
ATOM 1312 C C . ARG A 1 168 ? 14.907 -3.050 -29.606 1.00 96.56 168 ARG A C 1
ATOM 1314 O O . ARG A 1 168 ? 15.125 -2.721 -30.769 1.00 96.56 168 ARG A O 1
ATOM 1321 N N . LYS A 1 169 ? 15.492 -2.447 -28.562 1.00 94.19 169 LYS A N 1
ATOM 1322 C CA . LYS A 1 169 ? 16.329 -1.235 -28.627 1.00 94.19 169 LYS A CA 1
ATOM 1323 C C . LYS A 1 169 ? 15.602 -0.031 -29.240 1.00 94.19 169 LYS A C 1
ATOM 1325 O O . LYS A 1 169 ? 16.229 0.871 -29.792 1.00 94.19 169 LYS A O 1
ATOM 1330 N N . ASP A 1 170 ? 14.276 -0.004 -29.128 1.00 96.19 170 ASP A N 1
ATOM 1331 C CA . ASP A 1 170 ? 13.447 1.135 -29.514 1.00 96.19 170 ASP A CA 1
ATOM 1332 C C . ASP A 1 170 ? 13.326 2.103 -28.331 1.00 96.19 170 ASP A C 1
ATOM 1334 O O . ASP A 1 170 ? 12.342 2.124 -27.590 1.00 96.19 170 ASP A O 1
ATOM 1338 N N . TYR A 1 171 ? 14.385 2.887 -28.123 1.00 94.56 171 TYR A N 1
ATOM 1339 C CA . TYR A 1 171 ? 14.498 3.786 -26.973 1.00 94.56 171 TYR A CA 1
ATOM 1340 C C . TYR A 1 171 ? 13.506 4.950 -27.011 1.00 94.56 171 TYR A C 1
ATOM 1342 O O . TYR A 1 171 ? 13.190 5.509 -25.963 1.00 94.56 171 TYR A O 1
ATOM 1350 N N . LYS A 1 172 ? 13.010 5.320 -28.198 1.00 94.69 172 LYS A N 1
ATOM 1351 C CA . LYS A 1 172 ? 12.003 6.374 -28.324 1.00 94.69 172 LYS A CA 1
ATOM 1352 C C . LYS A 1 172 ? 10.670 5.883 -27.766 1.00 94.69 172 LYS A C 1
ATOM 1354 O O . LYS A 1 172 ? 10.140 6.512 -26.854 1.00 94.69 172 LYS A O 1
ATOM 1359 N N . SER A 1 173 ? 10.186 4.740 -28.253 1.00 96.12 173 SER A N 1
ATOM 1360 C CA . SER A 1 173 ? 8.950 4.137 -27.742 1.00 96.12 173 SER A CA 1
ATOM 1361 C C . SER A 1 173 ? 9.080 3.792 -26.258 1.00 96.12 173 SER A C 1
ATOM 1363 O O . SER A 1 173 ? 8.182 4.093 -25.479 1.00 96.12 173 SER A O 1
ATOM 1365 N N . ALA A 1 174 ? 10.238 3.275 -25.827 1.00 96.75 174 ALA A N 1
ATOM 1366 C CA . ALA A 1 174 ? 10.483 2.991 -24.415 1.00 96.75 174 ALA A CA 1
ATOM 1367 C C . ALA A 1 174 ? 10.409 4.247 -23.522 1.00 96.75 174 ALA A C 1
ATOM 1369 O O . ALA A 1 174 ? 9.922 4.171 -22.396 1.00 96.75 174 ALA A O 1
ATOM 1370 N N . ALA A 1 175 ? 10.852 5.416 -23.998 1.00 95.81 175 ALA A N 1
ATOM 1371 C CA . ALA A 1 175 ? 10.723 6.661 -23.240 1.00 95.81 175 ALA A CA 1
ATOM 1372 C C . ALA A 1 175 ? 9.250 7.064 -23.052 1.00 95.81 175 ALA A C 1
ATOM 1374 O O . ALA A 1 175 ? 8.835 7.388 -21.940 1.00 95.81 175 ALA A O 1
ATOM 1375 N N . GLU A 1 176 ? 8.456 6.999 -24.122 1.00 96.94 176 GLU A N 1
ATOM 1376 C CA . GLU A 1 176 ? 7.020 7.318 -24.108 1.00 96.94 176 GLU A CA 1
ATOM 1377 C C . GLU A 1 176 ? 6.227 6.340 -23.216 1.00 96.94 176 GLU A C 1
ATOM 1379 O O . GLU A 1 176 ? 5.344 6.733 -22.445 1.00 96.94 176 GLU A O 1
ATOM 1384 N N . GLU A 1 177 ? 6.581 5.055 -23.261 1.00 97.44 177 GLU A N 1
ATOM 1385 C CA . GLU A 1 177 ? 5.987 4.015 -22.421 1.00 97.44 177 GLU A CA 1
ATOM 1386 C C . GLU A 1 177 ? 6.391 4.167 -20.947 1.00 97.44 177 GLU A C 1
ATOM 1388 O O . GLU A 1 177 ? 5.538 4.018 -20.075 1.00 97.44 177 GLU A O 1
ATOM 1393 N N . ASN A 1 178 ? 7.640 4.536 -20.632 1.00 97.62 178 ASN A N 1
ATOM 1394 C CA . ASN A 1 178 ? 8.062 4.828 -19.254 1.00 97.62 178 ASN A CA 1
ATOM 1395 C C . ASN A 1 178 ? 7.314 6.037 -18.660 1.00 97.62 178 ASN A C 1
ATOM 1397 O O . ASN A 1 178 ? 6.884 5.989 -17.506 1.00 97.62 178 ASN A O 1
ATOM 1401 N N . GLU A 1 179 ? 7.085 7.097 -19.440 1.00 97.19 179 GLU A N 1
ATOM 1402 C CA . GLU A 1 179 ? 6.224 8.211 -19.009 1.00 97.19 179 GLU A CA 1
ATOM 1403 C C . GLU A 1 179 ? 4.786 7.749 -18.739 1.00 97.19 179 GLU A C 1
ATOM 1405 O O . GLU A 1 179 ? 4.151 8.168 -17.766 1.00 97.19 179 GLU A O 1
ATOM 1410 N N . SER A 1 180 ? 4.287 6.814 -19.547 1.00 96.75 180 SER A N 1
ATOM 1411 C CA . SER A 1 180 ? 2.984 6.192 -19.314 1.00 96.75 180 SER A CA 1
ATOM 1412 C C . SER A 1 180 ? 2.973 5.381 -18.010 1.00 96.75 180 SER A C 1
ATOM 1414 O O . SER A 1 180 ? 2.058 5.553 -17.205 1.00 96.75 180 SER A O 1
ATOM 1416 N N . VAL A 1 181 ? 4.013 4.584 -17.722 1.00 97.00 181 VAL A N 1
ATOM 1417 C CA . VAL A 1 181 ? 4.163 3.880 -16.429 1.00 97.00 181 VAL A CA 1
ATOM 1418 C C . VAL A 1 181 ? 4.153 4.875 -15.266 1.00 97.00 181 VAL A C 1
ATOM 1420 O O . VAL A 1 181 ? 3.432 4.672 -14.290 1.00 97.00 181 VAL A O 1
ATOM 1423 N N . LEU A 1 182 ? 4.910 5.971 -15.367 1.00 96.88 182 LEU A N 1
ATOM 1424 C CA . LEU A 1 182 ? 4.974 7.010 -14.338 1.00 96.88 182 LEU A CA 1
ATOM 1425 C C . LEU A 1 182 ? 3.587 7.596 -14.037 1.00 96.88 182 LEU A C 1
ATOM 1427 O O . LEU A 1 182 ? 3.214 7.729 -12.864 1.00 96.88 182 LEU A O 1
ATOM 1431 N N . LYS A 1 183 ? 2.827 7.933 -15.084 1.00 97.00 183 LYS A N 1
ATOM 1432 C CA . LYS A 1 183 ? 1.484 8.507 -14.971 1.00 97.00 183 LYS A CA 1
ATOM 1433 C C . LYS A 1 183 ? 0.496 7.523 -14.350 1.00 97.00 183 LYS A C 1
ATOM 1435 O O . LYS A 1 183 ? -0.136 7.858 -13.348 1.00 97.00 183 LYS A O 1
ATOM 1440 N N . GLU A 1 184 ? 0.399 6.311 -14.890 1.00 96.19 184 GLU A N 1
ATOM 1441 C CA . GLU A 1 184 ? -0.537 5.290 -14.402 1.00 96.19 184 GLU A CA 1
ATOM 1442 C C . GLU A 1 184 ? -0.246 4.913 -12.945 1.00 96.19 184 GLU A C 1
ATOM 1444 O O . GLU A 1 184 ? -1.146 4.777 -12.112 1.00 96.19 184 GLU A O 1
ATOM 1449 N N . MET A 1 185 ? 1.035 4.845 -12.589 1.00 96.56 185 MET A N 1
ATOM 1450 C CA . MET A 1 185 ? 1.451 4.562 -11.225 1.00 96.56 185 MET A CA 1
ATOM 1451 C C . MET A 1 185 ? 1.204 5.748 -10.277 1.00 96.56 185 MET A C 1
ATOM 1453 O O . MET A 1 185 ? 0.883 5.556 -9.104 1.00 96.56 185 MET A O 1
ATOM 1457 N N . ASN A 1 186 ? 1.284 6.992 -10.762 1.00 96.69 186 ASN A N 1
ATOM 1458 C CA . ASN A 1 186 ? 0.852 8.155 -9.987 1.00 96.69 186 ASN A CA 1
ATOM 1459 C C . ASN A 1 186 ? -0.657 8.116 -9.707 1.00 96.69 186 ASN A C 1
ATOM 1461 O O . ASN A 1 186 ? -1.066 8.397 -8.583 1.00 96.69 186 ASN A O 1
ATOM 1465 N N . GLU A 1 187 ? -1.473 7.730 -10.686 1.00 96.44 187 GLU A N 1
ATOM 1466 C CA . GLU A 1 187 ? -2.919 7.573 -10.502 1.00 96.44 187 GLU A CA 1
ATOM 1467 C C . GLU A 1 187 ? -3.249 6.479 -9.478 1.00 96.44 187 GLU A C 1
ATOM 1469 O O . GLU A 1 187 ? -4.044 6.718 -8.570 1.00 96.44 187 GLU A O 1
ATOM 1474 N N . ALA A 1 188 ? -2.581 5.322 -9.533 1.00 95.69 188 ALA A N 1
ATOM 1475 C CA . ALA A 1 188 ? -2.733 4.278 -8.514 1.00 95.69 188 ALA A CA 1
ATOM 1476 C C . ALA A 1 188 ? -2.359 4.766 -7.101 1.00 95.69 188 ALA A C 1
ATOM 1478 O O . ALA A 1 188 ? -3.069 4.468 -6.140 1.00 95.69 188 ALA A O 1
ATOM 1479 N N . VAL A 1 189 ? -1.301 5.574 -6.955 1.00 95.94 189 VAL A N 1
ATOM 1480 C CA . VAL A 1 189 ? -0.965 6.208 -5.665 1.00 95.94 189 VAL A CA 1
ATOM 1481 C C . VAL A 1 189 ? -2.099 7.115 -5.174 1.00 95.94 189 VAL A C 1
ATOM 1483 O O . VAL A 1 189 ? -2.398 7.108 -3.980 1.00 95.94 189 VAL A O 1
ATOM 1486 N N . GLN A 1 190 ? -2.743 7.885 -6.057 1.00 95.44 190 GLN A N 1
ATOM 1487 C CA . GLN A 1 190 ? -3.870 8.738 -5.661 1.00 95.44 190 GLN A CA 1
ATOM 1488 C C . GLN A 1 190 ? -5.095 7.921 -5.244 1.00 95.44 190 GLN A C 1
ATOM 1490 O O . GLN A 1 190 ? -5.732 8.269 -4.253 1.00 95.44 190 GLN A O 1
ATOM 1495 N N . LEU A 1 191 ? -5.377 6.807 -5.928 1.00 94.81 191 LEU A N 1
ATOM 1496 C CA . LEU A 1 191 ? -6.459 5.898 -5.540 1.00 94.81 191 LEU A CA 1
ATOM 1497 C C . LEU A 1 191 ? -6.234 5.293 -4.147 1.00 94.81 191 LEU A C 1
ATOM 1499 O O . LEU A 1 191 ? -7.176 5.187 -3.369 1.00 94.81 191 LEU A O 1
ATOM 1503 N N . TYR A 1 192 ? -4.998 4.933 -3.789 1.00 94.50 192 TYR A N 1
ATOM 1504 C CA . TYR A 1 192 ? -4.708 4.505 -2.417 1.00 94.50 192 TYR A CA 1
ATOM 1505 C C . TYR A 1 192 ? -4.848 5.653 -1.411 1.00 94.50 192 TYR A C 1
ATOM 1507 O O . TYR A 1 192 ? -5.370 5.453 -0.318 1.00 94.50 192 TYR A O 1
ATOM 1515 N N . LYS A 1 193 ? -4.414 6.869 -1.764 1.00 92.06 193 LYS A N 1
ATOM 1516 C CA . LYS A 1 193 ? -4.555 8.040 -0.885 1.00 92.06 193 LYS A CA 1
ATOM 1517 C C . LYS A 1 193 ? -6.012 8.399 -0.606 1.00 92.06 193 LYS A C 1
ATOM 1519 O O . LYS A 1 193 ? -6.313 8.771 0.525 1.00 92.06 193 LYS A O 1
ATOM 1524 N N . SER A 1 194 ? -6.913 8.247 -1.577 1.00 91.25 194 SER A N 1
ATOM 1525 C CA . SER A 1 194 ? -8.345 8.490 -1.360 1.00 91.25 194 SER A CA 1
ATOM 1526 C C . SER A 1 194 ? -8.995 7.478 -0.413 1.00 91.25 194 SER A C 1
ATOM 1528 O O . SER A 1 194 ? -10.055 7.754 0.131 1.00 91.25 194 SER A O 1
ATOM 1530 N N . LEU A 1 195 ? -8.373 6.314 -0.183 1.00 87.44 195 LEU A N 1
ATOM 1531 C CA . LEU A 1 195 ? -8.821 5.391 0.866 1.00 87.44 195 LEU A CA 1
ATOM 1532 C C . LEU A 1 195 ? -8.452 5.885 2.277 1.00 87.44 195 LEU A C 1
ATOM 1534 O O . LEU A 1 195 ? -9.123 5.527 3.238 1.00 87.44 195 LEU A O 1
ATOM 1538 N N . VAL A 1 196 ? -7.398 6.702 2.413 1.00 80.25 196 VAL A N 1
ATOM 1539 C CA . VAL A 1 196 ? -6.973 7.299 3.697 1.00 80.25 196 VAL A CA 1
ATOM 1540 C C . VAL A 1 196 ? -7.741 8.589 3.994 1.00 80.25 196 VAL A C 1
ATOM 1542 O O . VAL A 1 196 ? -8.064 8.876 5.147 1.00 80.25 196 VAL A O 1
ATOM 1545 N N . HIS A 1 197 ? -7.993 9.390 2.959 1.00 64.88 197 HIS A N 1
ATOM 1546 C CA . HIS A 1 197 ? -8.627 10.702 3.052 1.00 64.88 197 HIS A CA 1
ATOM 1547 C C . HIS A 1 197 ? -9.892 10.719 2.177 1.00 64.88 197 HIS A C 1
ATOM 1549 O O . HIS A 1 197 ? -9.758 10.954 0.972 1.00 64.88 197 HIS A O 1
ATOM 1555 N N . PRO A 1 198 ? -11.077 10.418 2.743 1.00 48.28 198 PRO A N 1
ATOM 1556 C CA . PRO A 1 198 ? -12.348 10.522 2.028 1.00 48.28 198 PRO A CA 1
ATOM 1557 C C . PRO A 1 198 ? -12.720 11.971 1.687 1.00 48.28 198 PRO A C 1
ATOM 1559 O O . PRO A 1 198 ? -12.317 12.890 2.441 1.00 48.28 198 PRO A O 1
#

Sequence (198 aa):
MPNSVLPSQSEPLSTRLKSLIAEIERSAKMAHLVSRNADGIASENKSSTRNAFAFETVASQMKTISEDALSRISVLREILSEMDSLTSTINLAGRQRMLSQRMMKLVLTQRFEEIDSPDLDEEIRETKLLFDKSMEELINNPLNTPSIKNKLLLTQGVWQCFLGSLNRKDYKSAAEENESVLKEMNEAVQLYKSLVHP

pLDDT: mean 88.1, std 11.79, range [34.31, 98.44]

Secondary structure (DSSP, 8-state):
-----PPPTTS-HHHHHHHHHHHHHHHHHHHHHHHHHHHHHHHH-TT-HHHHHHHHHHHHHHHHHHHHHHHHHHHHHHHHHHHHHHHHHHHHHHHHHHHHHHHHHHHHHHHHTT---HHHHHHHHHHHHHHHHHHHHHHT-TT--HHHHHHHHHHHHHHHHHHHHHHTT-HHHHHHHHHHHHHHHHHHHHHHHHHH--

Foldseek 3Di:
DPPPPQPDPPDDPLVNVVSVLVVLLVVLVVLLVQLVVLQVVLVVPVVPVVSSVVSPVSSVVSNVVSVVSVVVSVVVVVVSVVLVVLVVLLVLLVVLLVLLVVLLVLLVCCVPVVDPDPVSVVVNVVSVVSNVVSLVCNLPPPPDDPVLNVLSVVLVVLVVQLVVCVVVVVSVSNVVSSVVNNVSSVVSSVVSVVVVPD